Protein AF-A0A7S3TMX5-F1 (afdb_monomer_lite)

Foldseek 3Di:
DDAAELEDPVDPPSVVVQVVVCVVCVPHHYWYAYPPLVVVVVVVVVVPPPVVPPPPPPVDDRRPVVSVVVVCVVAPFQKAQAAQDLVQQHGQQPPDPDDRSPDIDGHHAQDFLQNVVVVCVVVVSDAADFDWKWADAPPGSDIDTGDRNDRCNVRHRYMYTDHDHPPVVVVVVVVVVVVVVVVVVVVVVPPPPDD

pLDDT: mean 81.53, std 18.44, range [35.91, 97.31]

Structure (mmCIF, N/CA/C/O backbone):
data_AF-A0A7S3TMX5-F1
#
_entry.id   AF-A0A7S3TMX5-F1
#
loop_
_atom_site.group_PDB
_atom_site.id
_atom_site.type_symbol
_atom_site.label_atom_id
_atom_site.label_alt_id
_atom_site.label_comp_id
_atom_site.label_asym_id
_atom_site.label_entity_id
_atom_site.label_seq_id
_atom_site.pdbx_PDB_ins_code
_atom_site.Cartn_x
_atom_site.Cartn_y
_atom_site.Cartn_z
_atom_site.occupancy
_atom_site.B_iso_or_equiv
_atom_site.auth_seq_id
_atom_site.auth_comp_id
_atom_site.auth_asym_id
_atom_site.auth_atom_id
_atom_site.pdbx_PDB_model_num
ATOM 1 N N . PRO A 1 1 ? -0.086 -10.645 10.901 1.00 88.12 1 PRO A N 1
ATOM 2 C CA . PRO A 1 1 ? -0.306 -9.636 11.965 1.00 88.12 1 PRO A CA 1
ATOM 3 C C . PRO A 1 1 ? -1.769 -9.172 11.913 1.00 88.12 1 PRO A C 1
ATOM 5 O O . PRO A 1 1 ? -2.386 -9.333 10.863 1.00 88.12 1 PRO A O 1
ATOM 8 N N . VAL A 1 2 ? -2.329 -8.678 13.023 1.00 92.56 2 VAL A N 1
ATOM 9 C CA . VAL A 1 2 ? -3.761 -8.341 13.131 1.00 92.56 2 VAL A CA 1
ATOM 10 C C . VAL A 1 2 ? -3.930 -6.989 13.821 1.00 92.56 2 VAL A C 1
ATOM 12 O O . VAL A 1 2 ? -3.352 -6.774 14.885 1.00 92.56 2 VAL A O 1
ATOM 15 N N . ALA A 1 3 ? -4.742 -6.114 13.228 1.00 95.12 3 ALA A N 1
ATOM 16 C CA . ALA A 1 3 ? -5.301 -4.937 13.885 1.00 95.12 3 ALA A CA 1
ATOM 17 C C . ALA A 1 3 ? -6.762 -5.226 14.245 1.00 95.12 3 ALA A C 1
ATOM 19 O O . ALA A 1 3 ? -7.486 -5.838 13.458 1.00 95.12 3 ALA A O 1
ATOM 20 N N . VAL A 1 4 ? -7.187 -4.820 15.438 1.00 96.38 4 VAL A N 1
ATOM 21 C CA . VAL A 1 4 ? -8.543 -5.049 15.941 1.00 96.38 4 VAL A CA 1
ATOM 22 C C . VAL A 1 4 ? -9.279 -3.720 15.995 1.00 96.38 4 VAL A C 1
ATOM 24 O O . VAL A 1 4 ? -8.869 -2.798 16.701 1.00 96.38 4 VAL A O 1
ATOM 27 N N . ALA A 1 5 ? -10.388 -3.647 15.269 1.00 96.56 5 ALA A N 1
ATOM 28 C CA . ALA A 1 5 ? -11.328 -2.543 15.352 1.00 96.56 5 ALA A CA 1
ATOM 29 C C . ALA A 1 5 ? -12.233 -2.732 16.580 1.00 96.56 5 ALA A C 1
ATOM 31 O O . ALA A 1 5 ? -13.077 -3.630 16.607 1.00 96.56 5 ALA A O 1
ATOM 32 N N . LEU A 1 6 ? -12.072 -1.887 17.595 1.00 95.88 6 LEU A N 1
ATOM 33 C CA . LEU A 1 6 ? -12.954 -1.836 18.758 1.00 95.88 6 LEU A CA 1
ATOM 34 C C . LEU A 1 6 ? -14.177 -0.989 18.401 1.00 95.88 6 LEU A C 1
ATOM 36 O O . LEU A 1 6 ? -14.204 0.216 18.632 1.00 95.88 6 LEU A O 1
ATOM 40 N N . ASN A 1 7 ? -15.151 -1.622 17.749 1.00 95.88 7 ASN A N 1
ATOM 41 C CA . ASN A 1 7 ? -16.341 -0.943 17.246 1.00 95.88 7 ASN A CA 1
ATOM 42 C C . ASN A 1 7 ? -17.300 -0.515 18.371 1.00 95.88 7 ASN A C 1
ATOM 44 O O . ASN A 1 7 ? -17.357 -1.169 19.413 1.00 95.88 7 ASN A O 1
ATOM 48 N N . LYS A 1 8 ? -18.142 0.488 18.077 1.00 93.25 8 LYS A N 1
ATOM 49 C CA . LYS A 1 8 ? -19.197 1.074 18.931 1.00 93.25 8 LYS A CA 1
ATOM 50 C C . LYS A 1 8 ? -18.720 2.138 19.923 1.00 93.25 8 LYS A C 1
ATOM 52 O O . LYS A 1 8 ? -19.284 2.273 21.007 1.00 93.25 8 LYS A O 1
ATOM 57 N N . VAL A 1 9 ? -17.688 2.903 19.572 1.00 92.31 9 VAL A N 1
ATOM 58 C CA . VAL A 1 9 ? -17.179 3.984 20.443 1.00 92.31 9 VAL A CA 1
ATOM 59 C C . VAL A 1 9 ? -18.132 5.174 20.562 1.00 92.31 9 VAL A C 1
ATOM 61 O O . VAL A 1 9 ? -17.970 6.001 21.449 1.00 92.31 9 VAL A O 1
ATOM 64 N N . ASP A 1 10 ? -19.148 5.234 19.702 1.00 88.06 10 ASP A N 1
ATOM 65 C CA . ASP A 1 10 ? -20.267 6.175 19.748 1.00 88.06 10 ASP A CA 1
ATOM 66 C C . ASP A 1 10 ? -21.280 5.878 20.872 1.00 88.06 10 ASP A C 1
ATOM 68 O O . ASP A 1 10 ? -22.132 6.714 21.172 1.00 88.06 10 ASP A O 1
ATOM 72 N N . VAL A 1 11 ? -21.203 4.705 21.509 1.00 91.06 11 VAL A N 1
ATOM 73 C CA . VAL A 1 11 ? -22.121 4.304 22.584 1.00 91.06 11 VAL A CA 1
ATOM 74 C C . VAL A 1 11 ? -21.598 4.778 23.950 1.00 91.06 11 VAL A C 1
ATOM 76 O O . VAL A 1 11 ? -20.414 4.594 24.253 1.00 91.06 11 VAL A O 1
ATOM 79 N N . PRO A 1 12 ? -22.458 5.329 24.833 1.00 90.81 12 PRO A N 1
ATOM 80 C CA . PRO A 1 12 ? -22.056 5.709 26.184 1.00 90.81 12 PRO A CA 1
ATOM 81 C C . PRO A 1 12 ? -21.386 4.559 26.948 1.00 90.81 12 PRO A C 1
ATOM 83 O O . PRO A 1 12 ? -21.858 3.424 26.938 1.00 90.81 12 PRO A O 1
ATOM 86 N N . GLY A 1 13 ? -20.277 4.858 27.627 1.00 88.62 13 GLY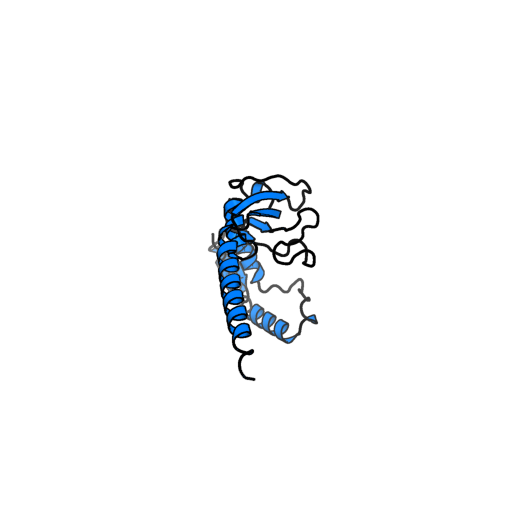 A N 1
ATOM 87 C CA . GLY A 1 13 ? -19.511 3.873 28.399 1.00 88.62 13 GLY A CA 1
ATOM 88 C C . GLY A 1 13 ? -18.513 3.038 27.587 1.00 88.62 13 GLY A C 1
ATOM 89 O O . GLY A 1 13 ? -17.756 2.273 28.183 1.00 88.62 13 GLY A O 1
ATOM 90 N N . ALA A 1 14 ? -18.435 3.208 26.261 1.00 90.62 14 ALA A N 1
ATOM 91 C CA . ALA A 1 14 ? -17.484 2.478 25.420 1.00 90.62 14 ALA A CA 1
ATOM 92 C C . ALA A 1 14 ? -16.012 2.692 25.821 1.00 90.62 14 ALA A C 1
ATOM 94 O O . ALA A 1 14 ? -15.222 1.753 25.736 1.00 90.62 14 ALA A O 1
ATOM 95 N N . THR A 1 15 ? -15.651 3.878 26.328 1.00 90.62 15 THR A N 1
ATOM 96 C CA . THR A 1 15 ? -14.287 4.199 26.786 1.00 90.62 15 THR A CA 1
ATOM 97 C C . THR A 1 15 ? -13.762 3.186 27.798 1.00 90.62 15 THR A C 1
ATOM 99 O O . THR A 1 15 ? -12.615 2.763 27.702 1.00 90.62 15 THR A O 1
ATOM 102 N N . ARG A 1 16 ? -14.611 2.728 28.727 1.00 95.19 16 ARG A N 1
ATOM 103 C CA . ARG A 1 16 ? -14.221 1.726 29.725 1.00 95.19 16 ARG A CA 1
ATOM 104 C C . ARG A 1 16 ? -13.811 0.407 29.066 1.00 95.19 16 ARG A C 1
ATOM 106 O O . ARG A 1 16 ? -12.754 -0.122 29.383 1.00 95.19 16 ARG A O 1
ATOM 113 N N . HIS A 1 17 ? -14.612 -0.091 28.125 1.00 93.94 17 HIS A N 1
ATOM 114 C CA . HIS A 1 17 ? -14.314 -1.338 27.417 1.00 93.94 17 HIS A CA 1
ATOM 115 C C . HIS A 1 17 ? -13.064 -1.222 26.533 1.00 93.94 17 HIS A C 1
ATOM 117 O O . HIS A 1 17 ? -12.330 -2.195 26.372 1.00 93.94 17 HIS A O 1
ATOM 123 N N . VAL A 1 18 ? -12.802 -0.037 25.969 1.00 94.19 18 VAL A N 1
ATOM 124 C CA . VAL A 1 18 ? -11.573 0.227 25.205 1.00 94.19 18 VAL A CA 1
ATOM 125 C C . VAL A 1 18 ? -10.342 0.120 26.104 1.00 94.19 18 VAL A C 1
ATOM 127 O O . VAL A 1 18 ? -9.383 -0.559 25.738 1.00 94.19 18 VAL A O 1
ATOM 130 N N . GLU A 1 19 ? -10.374 0.742 27.282 1.00 95.31 19 GLU A N 1
ATOM 131 C CA . GLU A 1 19 ? -9.263 0.684 28.237 1.00 95.31 19 GLU A CA 1
ATOM 132 C C . GLU A 1 19 ? -9.065 -0.728 28.811 1.00 95.31 19 GLU A C 1
ATOM 134 O O . GLU A 1 19 ? -7.936 -1.215 28.872 1.00 95.31 19 GLU A O 1
ATOM 139 N N . GLU A 1 20 ? -10.148 -1.445 29.127 1.00 96.44 20 GLU A N 1
ATOM 140 C CA . GLU A 1 20 ? -10.086 -2.855 29.543 1.00 96.44 20 GLU A CA 1
ATOM 141 C C . GLU A 1 20 ? -9.441 -3.740 28.459 1.00 96.44 20 GLU A C 1
ATOM 143 O O . GLU A 1 20 ? -8.549 -4.538 28.754 1.00 96.44 20 GLU A O 1
ATOM 148 N N . ALA A 1 21 ? -9.813 -3.559 27.186 1.00 95.69 21 ALA A N 1
ATOM 149 C CA . ALA A 1 21 ? -9.222 -4.306 26.077 1.00 95.69 21 ALA A CA 1
ATOM 150 C C . ALA A 1 21 ? -7.727 -3.992 25.883 1.00 95.69 21 ALA A C 1
ATOM 152 O O . ALA A 1 21 ? -6.938 -4.900 25.614 1.00 95.69 21 ALA A O 1
ATOM 153 N N . ARG A 1 22 ? -7.321 -2.724 26.041 1.00 95.62 22 ARG A N 1
ATOM 154 C CA . ARG A 1 22 ? -5.911 -2.298 25.976 1.00 95.62 22 ARG A CA 1
ATOM 155 C C . ARG A 1 22 ? -5.075 -2.906 27.093 1.00 95.62 22 ARG A C 1
ATOM 157 O O . ARG A 1 22 ? -3.978 -3.389 26.821 1.00 95.62 22 ARG A O 1
ATOM 164 N N . ALA A 1 23 ? -5.609 -2.942 28.311 1.00 96.69 23 ALA A N 1
ATOM 165 C CA . ALA A 1 23 ? -4.955 -3.587 29.443 1.00 96.69 23 ALA A CA 1
ATOM 166 C C . ALA A 1 23 ? -4.826 -5.107 29.240 1.00 96.69 23 ALA A C 1
ATOM 168 O O . ALA A 1 23 ? -3.788 -5.688 29.553 1.00 96.69 23 ALA A O 1
ATOM 169 N N . GLN A 1 24 ? -5.856 -5.751 28.681 1.00 97.31 24 GLN A N 1
ATOM 170 C CA . GLN A 1 24 ? -5.863 -7.196 28.450 1.00 97.31 24 GLN A CA 1
ATOM 171 C C . GLN A 1 24 ? -4.950 -7.628 27.290 1.00 97.31 24 GLN A C 1
ATOM 173 O O . GLN A 1 24 ? -4.376 -8.718 27.329 1.00 97.31 24 GLN A O 1
ATOM 178 N N . TYR A 1 25 ? -4.804 -6.796 26.254 1.00 95.50 25 TYR A N 1
ATOM 179 C CA . TYR A 1 25 ? -4.051 -7.127 25.040 1.00 95.50 25 TYR A CA 1
ATOM 180 C C . TYR A 1 25 ? -3.031 -6.038 24.651 1.00 95.50 25 TYR A C 1
ATOM 182 O O . TYR A 1 25 ? -3.122 -5.477 23.555 1.00 95.50 25 TYR A O 1
ATOM 190 N N . PRO A 1 26 ? -2.008 -5.774 25.485 1.00 92.88 26 PRO A N 1
ATOM 191 C CA . PRO A 1 26 ? -1.102 -4.632 25.314 1.00 92.88 26 PRO A CA 1
ATOM 192 C C . PRO A 1 26 ? -0.208 -4.716 24.067 1.00 92.88 26 PRO A C 1
ATOM 194 O O . PRO A 1 26 ? 0.263 -3.701 23.568 1.00 92.88 26 PRO A O 1
ATOM 197 N N . SER A 1 27 ? 0.035 -5.920 23.543 1.00 92.75 27 SER A N 1
ATOM 198 C CA . SER A 1 27 ? 0.841 -6.139 22.334 1.00 92.75 27 SER A CA 1
ATOM 199 C C . SER A 1 27 ? 0.032 -6.091 21.034 1.00 92.75 27 SER A C 1
ATOM 201 O O . SER A 1 27 ? 0.600 -6.244 19.950 1.00 92.75 27 SER A O 1
ATOM 203 N N . ARG A 1 28 ? -1.295 -5.924 21.113 1.00 93.62 28 ARG A N 1
ATOM 204 C CA . ARG A 1 28 ? -2.163 -5.860 19.935 1.00 93.62 28 ARG A CA 1
ATOM 205 C C . ARG A 1 28 ? -2.377 -4.419 19.498 1.00 93.62 28 ARG A C 1
ATOM 207 O O . ARG A 1 28 ? -2.505 -3.510 20.309 1.00 93.62 28 ARG A O 1
ATOM 214 N N . VAL A 1 29 ? -2.507 -4.235 18.189 1.00 95.75 29 VAL A N 1
ATOM 215 C CA . VAL A 1 29 ? -2.980 -2.975 17.616 1.00 95.75 29 VAL A CA 1
ATOM 216 C C . VAL A 1 29 ? -4.493 -2.921 17.798 1.00 95.75 29 VAL A C 1
ATOM 218 O O . VAL A 1 29 ? -5.228 -3.621 17.101 1.00 95.75 29 VAL A O 1
ATOM 221 N N . LEU A 1 30 ? -4.946 -2.128 18.765 1.00 96.31 30 LEU A N 1
ATOM 222 C CA . LEU A 1 30 ? -6.358 -1.930 19.083 1.00 96.31 30 LEU A CA 1
ATOM 223 C C . LEU A 1 30 ? -6.761 -0.503 18.724 1.00 96.31 30 LEU A C 1
ATOM 225 O O . LEU A 1 30 ? -6.231 0.453 19.293 1.00 96.31 30 LEU A O 1
ATOM 229 N N . VAL A 1 31 ? -7.708 -0.360 17.800 1.00 95.19 31 VAL A N 1
ATOM 230 C CA . VAL A 1 31 ? -8.145 0.951 17.313 1.00 95.19 31 VAL A CA 1
ATOM 231 C C . VAL A 1 31 ? -9.625 1.154 17.644 1.00 95.19 31 VAL A C 1
ATOM 233 O O . VAL A 1 31 ? -10.448 0.360 17.187 1.00 95.19 31 VAL A O 1
ATOM 236 N N . PRO A 1 32 ? -9.982 2.172 18.449 1.00 94.56 32 PRO A N 1
ATOM 237 C CA . PRO A 1 32 ? -11.373 2.543 18.706 1.00 94.56 32 PRO A CA 1
ATOM 238 C C . PRO A 1 32 ? -12.048 3.025 17.417 1.00 94.56 32 PRO A C 1
ATOM 240 O O . PRO A 1 32 ? -11.511 3.906 16.753 1.00 94.56 32 PRO A O 1
ATOM 243 N N . VAL A 1 33 ? -13.213 2.464 17.065 1.00 94.19 33 VAL A N 1
ATOM 244 C CA . VAL A 1 33 ? -13.954 2.855 15.852 1.00 94.19 33 VAL A CA 1
ATOM 245 C C . VAL A 1 33 ? -15.463 3.002 16.073 1.00 94.19 33 VAL A C 1
ATOM 247 O O . VAL A 1 33 ? -16.061 2.321 16.908 1.00 94.19 33 VAL A O 1
ATOM 250 N N . SER A 1 34 ? -16.105 3.856 15.276 1.00 93.62 34 SER A N 1
ATOM 251 C CA . SER A 1 34 ? -17.564 3.945 15.141 1.00 93.62 34 SER A CA 1
ATOM 252 C C . SER A 1 34 ? -17.969 3.679 13.693 1.00 93.62 34 SER A C 1
ATOM 254 O O . SER A 1 34 ? -17.983 4.579 12.849 1.00 93.62 34 SER A O 1
ATOM 256 N N . ALA A 1 35 ? -18.339 2.430 13.399 1.00 92.44 35 ALA A N 1
ATOM 257 C CA . ALA A 1 35 ? -18.838 2.063 12.074 1.00 92.44 35 ALA A CA 1
ATOM 258 C C . ALA A 1 35 ? -20.148 2.79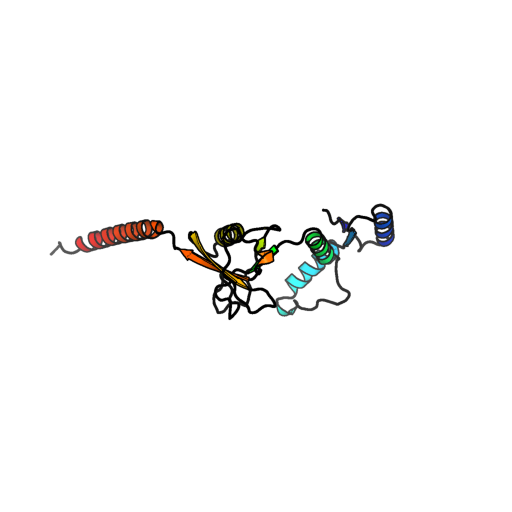4 11.728 1.00 92.44 35 ALA A C 1
ATOM 260 O O . ALA A 1 35 ? -20.387 3.124 10.567 1.00 92.44 35 ALA A O 1
ATOM 261 N N . ARG A 1 36 ? -20.990 3.080 12.731 1.00 91.06 36 ARG A N 1
ATOM 262 C CA . ARG A 1 36 ? -22.237 3.830 12.542 1.00 91.06 36 ARG A CA 1
ATOM 263 C C . ARG A 1 36 ? -21.951 5.246 12.051 1.00 91.06 36 ARG A C 1
ATOM 265 O O . ARG A 1 36 ? -22.494 5.652 11.026 1.00 91.06 36 ARG A O 1
ATOM 272 N N . SER A 1 37 ? -21.080 5.963 12.758 1.00 89.69 37 SER A N 1
ATOM 273 C CA . SER A 1 37 ? -20.730 7.341 12.411 1.00 89.69 37 SER A CA 1
ATOM 274 C C . SER A 1 37 ? -20.046 7.423 11.042 1.00 89.69 37 SER A C 1
ATOM 276 O O . SER A 1 37 ? -20.262 8.392 10.319 1.00 89.69 37 SER A O 1
ATOM 278 N N . GLU A 1 38 ? -19.275 6.401 10.644 1.00 90.50 38 GLU A N 1
ATOM 279 C CA . GLU A 1 38 ? -18.665 6.340 9.308 1.00 90.50 38 GLU A CA 1
ATOM 280 C C . GLU A 1 38 ? -19.725 6.200 8.211 1.00 90.50 38 GLU A C 1
ATOM 282 O O . GLU A 1 38 ? -19.703 6.934 7.227 1.00 90.50 38 GLU A O 1
ATOM 287 N N . VAL A 1 39 ? -20.704 5.309 8.390 1.00 90.56 39 VAL A N 1
ATOM 288 C CA . VAL A 1 39 ? -21.795 5.129 7.418 1.00 90.56 39 VAL A CA 1
ATOM 289 C C . VAL A 1 39 ? -22.664 6.381 7.311 1.00 90.56 39 VAL A C 1
ATOM 291 O O . VAL A 1 39 ? -23.019 6.787 6.204 1.00 90.56 39 VAL A O 1
ATOM 294 N N . GLU A 1 40 ? -23.012 7.003 8.438 1.00 88.81 40 GLU A N 1
ATOM 295 C CA . GLU A 1 40 ? -23.770 8.261 8.455 1.00 88.81 40 GLU A CA 1
ATOM 296 C C . GLU A 1 40 ? -23.010 9.365 7.707 1.00 88.81 40 GLU A C 1
ATOM 298 O O . GLU A 1 40 ? -23.589 10.053 6.864 1.00 88.81 40 GLU A O 1
ATOM 303 N N . ARG A 1 41 ? -21.693 9.463 7.922 1.00 83.81 41 ARG A N 1
ATOM 304 C CA . ARG A 1 41 ? -20.823 10.398 7.207 1.00 83.81 41 ARG A CA 1
ATOM 305 C C . ARG A 1 41 ? -20.773 10.124 5.710 1.00 83.81 41 ARG A C 1
ATOM 307 O O . ARG A 1 41 ? -20.940 11.062 4.934 1.00 83.81 41 ARG A O 1
ATOM 314 N N . LEU A 1 42 ? -20.559 8.878 5.294 1.00 85.25 42 LEU A N 1
ATOM 315 C CA . LEU A 1 42 ? -20.496 8.509 3.876 1.00 85.25 42 LEU A CA 1
ATOM 316 C C . LEU A 1 42 ? -21.816 8.812 3.159 1.00 85.25 42 LEU A C 1
ATOM 318 O O . LEU A 1 42 ? -21.808 9.330 2.044 1.00 85.25 42 LEU A O 1
ATOM 322 N N . ARG A 1 43 ? -22.955 8.560 3.815 1.00 86.62 43 ARG A N 1
ATOM 323 C CA . ARG A 1 43 ? -24.282 8.914 3.288 1.00 86.62 43 ARG A CA 1
ATOM 324 C C . ARG A 1 43 ? -24.457 10.422 3.152 1.00 86.62 43 ARG A C 1
ATOM 326 O O . ARG A 1 43 ? -24.906 10.871 2.103 1.00 86.62 43 ARG A O 1
ATOM 333 N N . ALA A 1 44 ? -24.061 11.190 4.168 1.00 82.62 44 ALA A N 1
ATOM 334 C CA . ALA A 1 44 ? -24.121 12.648 4.124 1.00 82.62 44 ALA A CA 1
ATOM 335 C C . ALA A 1 44 ? -23.272 13.218 2.972 1.00 82.62 44 ALA A C 1
ATOM 337 O O . ALA A 1 44 ? -23.748 14.071 2.225 1.00 82.62 44 ALA A O 1
ATOM 338 N N . HIS A 1 45 ? -22.060 12.691 2.764 1.00 78.00 45 HIS A N 1
ATOM 339 C CA . HIS A 1 45 ? -21.195 13.085 1.646 1.00 78.00 45 HIS A CA 1
ATOM 340 C C . HIS A 1 45 ? -21.801 12.717 0.289 1.00 78.00 45 HIS A C 1
ATOM 342 O O . HIS A 1 45 ? -21.781 13.534 -0.626 1.00 78.00 45 HIS A O 1
ATOM 348 N N . ALA A 1 46 ? -22.390 11.524 0.160 1.00 79.12 46 ALA A N 1
ATOM 349 C CA . ALA A 1 46 ? -23.070 11.114 -1.067 1.00 79.12 46 ALA A CA 1
ATOM 350 C C . ALA A 1 46 ? -24.258 12.032 -1.408 1.00 79.12 46 ALA A C 1
ATOM 352 O O . ALA A 1 46 ? -24.504 12.306 -2.580 1.00 79.12 46 ALA A O 1
ATOM 353 N N . SER A 1 47 ? -24.969 12.543 -0.396 1.00 77.06 47 SER A N 1
ATOM 354 C CA . SER A 1 47 ? -26.073 13.491 -0.586 1.00 77.06 47 SER A CA 1
ATOM 355 C C . SER A 1 47 ? -25.641 14.946 -0.814 1.00 77.06 47 SER A C 1
ATOM 357 O O . SER A 1 47 ? -26.424 15.720 -1.353 1.00 77.06 47 SER A O 1
ATOM 359 N N . ALA A 1 48 ? -24.422 15.333 -0.423 1.00 69.38 48 ALA A N 1
ATOM 360 C CA . ALA A 1 48 ? -23.954 16.723 -0.456 1.00 69.38 48 ALA A CA 1
ATOM 361 C C . ALA A 1 48 ? -23.421 17.191 -1.829 1.00 69.38 48 ALA A C 1
ATOM 363 O O . ALA A 1 48 ? -23.082 18.363 -1.983 1.00 69.38 48 ALA A O 1
ATOM 364 N N . GLY A 1 49 ? -23.350 16.311 -2.834 1.00 63.66 49 GLY A N 1
ATOM 365 C CA . GLY A 1 49 ? -22.770 16.634 -4.142 1.00 63.66 49 GLY A CA 1
ATOM 366 C C . GLY A 1 49 ? -21.245 16.839 -4.104 1.00 63.66 49 GLY A C 1
ATOM 367 O O . GLY A 1 49 ? -20.614 16.821 -3.048 1.00 63.66 49 GLY A O 1
ATOM 368 N N . ALA A 1 50 ? -20.628 17.009 -5.279 1.00 58.34 50 ALA A N 1
ATOM 369 C CA . ALA A 1 50 ? -19.167 17.041 -5.444 1.00 58.34 50 ALA A CA 1
ATOM 370 C C . ALA A 1 50 ? -18.455 18.187 -4.686 1.00 58.34 50 ALA A C 1
ATOM 372 O O . ALA A 1 50 ? -17.276 18.052 -4.357 1.00 58.34 50 ALA A O 1
ATOM 373 N N . ASP A 1 51 ? -19.167 19.269 -4.352 1.00 54.88 51 ASP A N 1
ATOM 374 C CA . ASP A 1 51 ? -18.614 20.441 -3.657 1.00 54.88 51 ASP A CA 1
ATOM 375 C C . ASP A 1 51 ? -18.524 20.279 -2.126 1.00 54.88 51 ASP A C 1
ATOM 377 O O . ASP A 1 51 ? -17.795 21.021 -1.468 1.00 54.88 51 ASP A O 1
ATOM 381 N N . GLY A 1 52 ? -19.192 19.277 -1.538 1.00 51.31 52 GLY A N 1
ATOM 382 C CA . GLY A 1 52 ? -19.130 18.995 -0.095 1.00 51.31 52 GLY A CA 1
ATOM 383 C C . GLY A 1 52 ? -17.908 18.174 0.348 1.00 51.31 52 GLY A C 1
ATOM 384 O O . GLY A 1 52 ? -17.690 17.970 1.541 1.00 51.31 52 GLY A O 1
ATOM 385 N N . ALA A 1 53 ? -17.093 17.690 -0.593 1.00 46.81 53 ALA A N 1
ATOM 386 C CA . ALA A 1 53 ? -16.150 16.587 -0.385 1.00 46.81 53 ALA A CA 1
ATOM 387 C C . ALA A 1 53 ? -14.817 16.939 0.314 1.00 46.81 53 ALA A C 1
ATOM 389 O O . ALA A 1 53 ? -13.877 16.143 0.268 1.00 46.81 53 ALA A O 1
ATOM 390 N N . ARG A 1 54 ? -14.673 18.120 0.932 1.00 46.41 54 ARG A N 1
ATOM 391 C CA . ARG A 1 54 ? -13.367 18.586 1.453 1.00 46.41 54 ARG A CA 1
ATOM 392 C C . ARG A 1 54 ? -13.342 19.085 2.894 1.00 46.41 54 ARG A C 1
ATOM 394 O O . ARG A 1 54 ? -12.309 19.588 3.325 1.00 46.41 54 ARG A O 1
ATOM 401 N N . SER A 1 55 ? -14.405 18.904 3.674 1.00 44.94 55 SER A N 1
ATOM 402 C CA . SER A 1 55 ? -14.329 19.169 5.117 1.00 44.94 55 SER A CA 1
ATOM 403 C C . SER A 1 55 ? -13.839 17.922 5.862 1.00 44.94 55 SER A C 1
ATOM 405 O O . SER A 1 55 ? -14.607 17.200 6.493 1.00 44.94 55 SER A O 1
ATOM 407 N N . TYR A 1 56 ? -12.536 17.638 5.772 1.00 49.06 56 TYR A N 1
ATOM 408 C CA . TYR A 1 56 ? -11.885 16.779 6.762 1.00 49.06 56 TYR A CA 1
ATOM 409 C C . TYR A 1 56 ? -11.755 17.602 8.041 1.00 49.06 56 TYR A C 1
ATOM 411 O O . TYR A 1 56 ? -10.817 18.382 8.193 1.00 49.06 56 TYR A O 1
ATOM 419 N N . SER A 1 57 ? -12.743 17.497 8.930 1.00 43.53 57 SER A N 1
ATOM 420 C CA . SER A 1 57 ? -12.661 18.162 10.229 1.00 43.53 57 SER A CA 1
ATOM 421 C C . SER A 1 57 ? -11.464 17.584 11.004 1.00 43.53 57 SER A C 1
ATOM 423 O O . SER A 1 57 ? -11.356 16.356 11.083 1.00 43.53 57 SER A O 1
ATOM 425 N N . PRO A 1 58 ? -10.578 18.420 11.577 1.00 43.25 58 PRO A N 1
ATOM 426 C CA . PRO A 1 58 ? -9.343 17.968 12.228 1.00 43.25 58 PRO A CA 1
ATOM 427 C C . PRO A 1 58 ? -9.585 17.065 13.451 1.00 43.25 58 PRO A C 1
ATOM 429 O O . PRO A 1 58 ? -8.728 16.253 13.786 1.00 43.25 58 PRO A O 1
ATOM 432 N N . ASP A 1 59 ? -10.790 17.112 14.028 1.00 54.03 59 ASP A N 1
ATOM 433 C CA . ASP A 1 59 ? -11.184 16.325 15.206 1.00 54.03 59 ASP A CA 1
ATOM 434 C C . ASP A 1 59 ? -12.132 15.151 14.838 1.00 54.03 59 ASP A C 1
ATOM 436 O O . ASP A 1 59 ? -12.689 14.477 15.702 1.00 54.03 59 ASP A O 1
ATOM 440 N N . GLY A 1 60 ? -12.362 14.923 13.536 1.00 61.53 60 GLY A N 1
ATOM 441 C CA . GLY A 1 60 ? -13.498 14.181 12.978 1.00 61.53 60 GLY A CA 1
ATOM 442 C C . GLY A 1 60 ? -13.201 12.787 12.418 1.00 61.53 60 GLY A C 1
ATOM 443 O O . GLY A 1 60 ? -13.842 12.386 11.450 1.00 61.53 60 GLY A O 1
ATOM 444 N N . SER A 1 61 ? -12.274 12.007 12.970 1.00 74.88 61 SER A N 1
ATOM 445 C CA . SER A 1 61 ? -12.111 10.601 12.547 1.00 74.88 61 SER A CA 1
ATOM 446 C C . SER A 1 61 ? -13.209 9.702 13.140 1.00 74.88 61 SER A C 1
ATOM 448 O O . SER A 1 61 ? -13.704 9.943 14.235 1.00 74.88 61 SER A O 1
ATOM 450 N N . THR A 1 62 ? -13.617 8.654 12.420 1.00 88.81 62 THR A N 1
ATOM 451 C CA . THR A 1 62 ? -14.450 7.558 12.968 1.00 88.81 62 THR A CA 1
ATOM 452 C C . THR A 1 62 ? -13.609 6.389 13.465 1.00 88.81 62 THR A C 1
ATOM 454 O O . THR A 1 62 ? -14.164 5.372 13.873 1.00 88.81 62 THR A O 1
ATOM 457 N N . GLY A 1 63 ? -12.282 6.484 13.362 1.00 90.25 63 GLY A N 1
ATOM 458 C CA . GLY A 1 63 ? -11.354 5.384 13.601 1.00 90.25 63 GLY A CA 1
ATOM 459 C C . GLY A 1 63 ? -11.265 4.379 12.448 1.00 90.25 63 GLY A C 1
ATOM 460 O O . GLY A 1 63 ? -10.375 3.532 12.445 1.00 90.25 63 GLY A O 1
ATOM 461 N N . THR A 1 64 ? -12.147 4.454 11.442 1.00 91.88 64 THR A N 1
ATOM 462 C CA . THR A 1 64 ? -12.179 3.477 10.338 1.00 91.88 64 THR A CA 1
ATOM 463 C C . THR A 1 64 ? -10.931 3.577 9.458 1.00 91.88 64 THR A C 1
ATOM 465 O O . THR A 1 64 ? -10.266 2.573 9.201 1.00 91.88 64 THR A O 1
ATOM 468 N N . LEU A 1 65 ? -10.557 4.789 9.035 1.00 90.75 65 LEU A N 1
ATOM 469 C CA . LEU A 1 65 ? -9.313 4.997 8.289 1.00 90.75 65 LEU A CA 1
ATOM 470 C C . LEU A 1 65 ? -8.082 4.682 9.151 1.00 90.75 65 LEU A C 1
ATOM 472 O O . LEU A 1 65 ? -7.104 4.133 8.643 1.00 90.75 65 LEU A O 1
ATOM 476 N N . ASP A 1 66 ? -8.149 4.965 10.452 1.00 92.00 66 ASP A N 1
ATOM 477 C CA . ASP A 1 66 ? -7.056 4.712 11.392 1.00 92.00 66 ASP A CA 1
ATOM 478 C C . ASP A 1 66 ? -6.796 3.210 11.545 1.00 92.00 66 ASP A C 1
ATOM 480 O O . ASP A 1 66 ? -5.647 2.773 11.481 1.00 92.00 66 ASP A O 1
ATOM 484 N N . VAL A 1 67 ? -7.848 2.388 11.664 1.00 94.94 67 VAL A N 1
ATOM 485 C CA . VAL A 1 67 ? -7.687 0.931 11.774 1.00 94.94 67 VAL A CA 1
ATOM 486 C C . VAL A 1 67 ? -7.192 0.311 10.472 1.00 94.94 67 VAL A C 1
ATOM 488 O O . VAL A 1 67 ? -6.358 -0.594 10.514 1.00 94.94 67 VAL A O 1
ATOM 491 N N . LEU A 1 68 ? -7.635 0.820 9.318 1.00 93.81 68 LEU A N 1
ATOM 492 C CA . LEU A 1 68 ? -7.126 0.388 8.014 1.00 93.81 68 LEU A CA 1
ATOM 493 C C . LEU A 1 68 ? -5.651 0.764 7.843 1.00 93.81 68 LEU A C 1
ATOM 495 O O . LEU A 1 68 ? -4.841 -0.080 7.462 1.00 93.81 68 LEU A O 1
ATOM 499 N N . SER A 1 69 ? -5.285 1.998 8.187 1.00 93.81 69 SER A N 1
ATOM 500 C CA . SER A 1 69 ? -3.902 2.480 8.132 1.00 93.81 69 SER A CA 1
ATOM 501 C C . SER A 1 69 ? -2.999 1.671 9.059 1.00 93.81 69 SER A C 1
ATOM 503 O O . SER A 1 69 ? -1.921 1.240 8.652 1.00 93.81 69 SER A O 1
ATOM 505 N N . ALA A 1 70 ? -3.464 1.375 10.274 1.00 94.62 70 ALA A N 1
ATOM 506 C CA . ALA A 1 70 ? -2.737 0.536 11.215 1.00 94.62 70 ALA A CA 1
ATOM 507 C C . ALA A 1 70 ? -2.602 -0.912 10.708 1.00 94.62 70 ALA A C 1
ATOM 509 O O . ALA A 1 70 ? -1.532 -1.509 10.820 1.00 94.62 70 ALA A O 1
ATOM 510 N N . ALA A 1 71 ? -3.648 -1.469 10.085 1.00 94.94 71 ALA A N 1
ATOM 511 C CA . ALA A 1 71 ? -3.598 -2.792 9.465 1.00 94.94 71 ALA A CA 1
ATOM 512 C C . ALA A 1 71 ? -2.583 -2.861 8.312 1.00 94.94 71 ALA A C 1
ATOM 514 O O . ALA A 1 71 ? -1.845 -3.841 8.204 1.00 94.94 71 ALA A O 1
ATOM 515 N N . VAL A 1 72 ? -2.505 -1.819 7.480 1.00 94.88 72 VAL A N 1
ATOM 516 C CA . VAL A 1 72 ? -1.502 -1.707 6.410 1.00 94.88 72 VAL A CA 1
ATOM 517 C C . VAL A 1 72 ? -0.098 -1.549 6.999 1.00 94.88 72 VAL A C 1
ATOM 519 O O . VAL A 1 72 ? 0.825 -2.231 6.560 1.00 94.88 72 VAL A O 1
ATOM 522 N N . ALA A 1 73 ? 0.073 -0.724 8.033 1.00 94.38 73 ALA A N 1
ATOM 523 C CA . ALA A 1 73 ? 1.363 -0.497 8.687 1.00 94.38 73 ALA A CA 1
ATOM 524 C C . ALA A 1 73 ? 1.943 -1.761 9.345 1.00 94.38 73 ALA A C 1
ATOM 526 O O . ALA A 1 73 ? 3.160 -1.915 9.420 1.00 94.38 73 ALA A O 1
ATOM 527 N N . LEU A 1 74 ? 1.093 -2.702 9.772 1.00 93.88 74 LEU A N 1
ATOM 528 C CA . LEU A 1 74 ? 1.533 -3.997 10.297 1.00 93.88 74 LEU A CA 1
ATOM 529 C C . LEU A 1 74 ? 2.299 -4.843 9.270 1.00 93.88 74 LEU A C 1
ATOM 531 O O . LEU A 1 74 ? 3.106 -5.695 9.649 1.00 93.88 74 LEU A O 1
ATOM 535 N N . ARG A 1 75 ? 2.017 -4.668 7.977 1.00 92.69 75 ARG A N 1
ATOM 536 C CA . ARG A 1 75 ? 2.770 -5.291 6.886 1.00 92.69 75 ARG A CA 1
ATOM 537 C C . ARG A 1 75 ? 2.666 -4.404 5.642 1.00 92.69 75 ARG A C 1
ATOM 539 O O . ARG A 1 75 ? 1.824 -4.682 4.784 1.00 92.69 75 ARG A O 1
ATOM 546 N N . PRO A 1 76 ? 3.507 -3.361 5.534 1.00 93.06 76 PRO A N 1
ATOM 547 C CA . PRO A 1 76 ? 3.380 -2.391 4.460 1.00 93.06 76 PRO A CA 1
ATOM 548 C C . PRO A 1 76 ? 3.612 -3.078 3.106 1.00 93.06 76 PRO A C 1
ATOM 550 O O . PRO A 1 76 ? 4.605 -3.800 2.949 1.00 93.06 76 PRO A O 1
ATOM 553 N N . PRO A 1 77 ? 2.707 -2.903 2.127 1.00 94.94 77 PRO A N 1
ATOM 554 C CA . PRO A 1 77 ? 2.938 -3.379 0.773 1.00 94.94 77 PRO A CA 1
ATOM 555 C C . PRO A 1 77 ? 4.045 -2.555 0.111 1.00 94.94 77 PRO A C 1
ATOM 557 O O . PRO A 1 77 ? 4.311 -1.410 0.479 1.00 94.94 77 PRO A O 1
ATOM 560 N N . THR A 1 78 ? 4.673 -3.122 -0.913 1.00 94.81 78 THR A N 1
ATOM 561 C CA . THR A 1 78 ? 5.545 -2.350 -1.796 1.00 94.81 78 THR A CA 1
ATOM 562 C C . THR A 1 78 ? 4.666 -1.611 -2.796 1.00 94.81 78 THR A C 1
ATOM 564 O O . THR A 1 78 ? 4.026 -2.240 -3.634 1.00 94.81 78 THR A O 1
ATOM 567 N N . LEU A 1 79 ? 4.620 -0.284 -2.699 1.00 95.06 79 LEU A N 1
ATOM 568 C CA . LEU A 1 79 ? 3.961 0.547 -3.704 1.00 95.06 79 LEU A CA 1
ATOM 569 C C . LEU A 1 79 ? 4.810 0.566 -4.973 1.00 95.06 79 LEU A C 1
ATOM 571 O O . LEU A 1 79 ? 6.023 0.762 -4.891 1.00 95.06 79 LEU A O 1
ATOM 575 N N . ALA A 1 80 ? 4.181 0.375 -6.127 1.00 95.75 80 ALA A N 1
ATOM 576 C CA . ALA A 1 80 ? 4.835 0.478 -7.422 1.00 95.75 80 ALA A CA 1
ATOM 577 C C . ALA A 1 80 ? 3.967 1.271 -8.404 1.00 95.75 80 ALA A C 1
ATOM 579 O O . ALA A 1 80 ? 2.773 1.014 -8.537 1.00 95.75 80 ALA A O 1
ATOM 580 N N . PHE A 1 81 ? 4.578 2.218 -9.104 1.00 95.38 81 PHE A N 1
ATOM 581 C CA . PHE A 1 81 ? 3.912 3.167 -9.986 1.00 95.38 81 PHE A CA 1
ATOM 582 C C . PHE A 1 81 ? 4.349 2.904 -11.429 1.00 95.38 81 PHE A C 1
ATOM 584 O O . PHE A 1 81 ? 5.475 3.266 -11.799 1.00 95.38 81 PHE A O 1
ATOM 591 N N . PRO A 1 82 ? 3.513 2.244 -12.251 1.00 94.06 82 PRO A N 1
ATOM 592 C CA . PRO A 1 82 ? 3.802 2.078 -13.664 1.00 94.06 82 PRO A CA 1
ATOM 593 C C . PRO A 1 82 ? 3.748 3.431 -14.367 1.00 94.06 82 PRO A C 1
ATOM 595 O O . PRO A 1 82 ? 2.724 4.113 -14.385 1.00 94.06 82 PRO A O 1
ATOM 598 N N . SER A 1 83 ? 4.874 3.805 -14.963 1.00 92.69 83 SER A N 1
ATOM 599 C CA . SER A 1 83 ? 5.046 5.091 -15.624 1.00 92.69 83 SER A CA 1
ATOM 600 C C . SER A 1 83 ? 5.356 4.910 -17.106 1.00 92.69 83 SER A C 1
ATOM 602 O O . SER A 1 83 ? 6.116 4.021 -17.492 1.00 92.69 83 SER A O 1
ATOM 604 N N . SER A 1 84 ? 4.768 5.764 -17.942 1.00 90.25 84 SER A N 1
ATOM 605 C CA . SER A 1 84 ? 5.095 5.859 -19.369 1.00 90.25 84 SER A CA 1
ATOM 606 C C . SER A 1 84 ? 6.352 6.707 -19.607 1.00 90.25 84 SER A C 1
ATOM 608 O O . SER A 1 84 ? 7.125 6.426 -20.525 1.00 90.25 84 SER A O 1
ATOM 610 N N . ASP A 1 85 ? 6.615 7.684 -18.734 1.00 89.56 85 ASP A N 1
ATOM 611 C CA . ASP A 1 85 ? 7.802 8.535 -18.771 1.00 89.56 85 ASP A CA 1
ATOM 612 C C . ASP A 1 85 ? 8.293 8.922 -17.362 1.00 89.56 85 ASP A C 1
ATOM 614 O O . ASP A 1 85 ? 7.596 9.582 -16.591 1.00 89.56 85 ASP A O 1
ATOM 618 N N . LEU A 1 86 ? 9.545 8.563 -17.058 1.00 92.50 86 LEU A N 1
ATOM 619 C CA . LEU A 1 86 ? 10.194 8.796 -15.763 1.00 92.50 86 LEU A CA 1
ATOM 620 C C . LEU A 1 86 ? 10.624 10.253 -15.537 1.00 92.50 86 LEU A C 1
ATOM 622 O O . LEU A 1 86 ? 10.900 10.626 -14.393 1.00 92.50 86 LEU A O 1
ATOM 626 N N . ALA A 1 87 ? 10.700 11.073 -16.590 1.00 90.06 87 ALA A N 1
ATOM 627 C CA . ALA A 1 87 ? 11.019 12.493 -16.463 1.00 90.06 87 ALA A CA 1
ATOM 628 C C . ALA A 1 87 ? 9.784 13.290 -16.024 1.00 90.06 87 ALA A C 1
ATOM 630 O O . ALA A 1 87 ? 9.825 14.008 -15.023 1.00 90.06 87 ALA A O 1
ATOM 631 N N . THR A 1 88 ? 8.671 13.120 -16.742 1.00 89.25 88 THR A N 1
ATOM 632 C CA . THR A 1 88 ? 7.395 13.798 -16.452 1.00 89.25 88 THR A CA 1
ATOM 633 C C . THR A 1 88 ? 6.576 13.119 -15.356 1.00 89.25 88 THR A C 1
ATOM 635 O O . THR A 1 88 ? 5.654 13.740 -14.825 1.00 89.25 88 THR A O 1
ATOM 638 N N . LEU A 1 89 ? 6.925 11.878 -14.994 1.00 91.38 89 LEU A N 1
ATOM 639 C CA . LEU A 1 89 ? 6.166 11.004 -14.095 1.00 91.38 89 LEU A CA 1
ATOM 640 C C . LEU A 1 89 ? 4.756 10.695 -14.622 1.00 91.38 89 LEU A C 1
ATOM 642 O O . LEU A 1 89 ? 3.825 10.473 -13.842 1.00 91.38 89 LEU A O 1
ATOM 646 N N . ALA A 1 90 ? 4.598 10.695 -15.947 1.00 89.81 90 ALA A N 1
ATOM 647 C CA . ALA A 1 90 ? 3.344 10.359 -16.601 1.00 89.81 90 ALA A CA 1
ATOM 648 C C . ALA A 1 90 ? 2.951 8.911 -16.286 1.00 89.81 90 ALA A C 1
ATOM 650 O O . ALA A 1 90 ? 3.788 7.999 -16.286 1.00 89.81 90 ALA A O 1
ATOM 651 N N . SER A 1 91 ? 1.668 8.708 -15.998 1.00 89.62 91 SER A N 1
ATOM 652 C CA . SER A 1 91 ? 1.121 7.392 -15.675 1.00 89.62 91 SER A CA 1
ATOM 653 C C . SER A 1 91 ? 1.062 6.501 -16.917 1.00 89.62 91 SER A C 1
ATOM 655 O O . SER A 1 91 ? 0.961 6.999 -18.042 1.00 89.62 91 SER A O 1
ATOM 657 N N . LEU A 1 92 ? 1.132 5.182 -16.741 1.00 86.12 92 LEU A N 1
ATOM 658 C CA . LEU A 1 92 ? 1.076 4.247 -17.868 1.00 86.12 92 LEU A CA 1
ATOM 659 C C . LEU A 1 92 ? -0.337 4.126 -18.468 1.00 86.12 92 LEU A C 1
ATOM 661 O O . LEU A 1 92 ? -0.487 4.210 -19.682 1.00 86.12 92 LEU A O 1
ATOM 665 N N . GLY A 1 93 ? -1.367 3.955 -17.637 1.00 74.00 93 GLY A N 1
ATOM 666 C CA . GLY A 1 93 ? -2.729 3.610 -18.059 1.00 74.00 93 GLY A CA 1
ATOM 667 C C . GLY A 1 93 ? -3.559 4.756 -18.624 1.00 74.00 93 GLY A C 1
ATOM 668 O O . GLY A 1 93 ? -4.552 4.517 -19.305 1.00 74.00 93 GLY A O 1
ATOM 669 N N . ARG A 1 94 ? -3.178 6.004 -18.339 1.00 68.94 94 ARG A N 1
ATOM 670 C CA . ARG A 1 94 ? -3.962 7.196 -18.705 1.00 68.94 94 ARG A CA 1
ATOM 671 C C . ARG A 1 94 ? -3.219 8.204 -19.592 1.00 68.94 94 ARG A C 1
ATOM 673 O O . ARG A 1 94 ? -3.791 9.231 -19.938 1.00 68.94 94 ARG A O 1
ATOM 680 N N . GLY A 1 95 ? -1.982 7.907 -19.997 1.00 62.25 95 GLY A N 1
ATOM 681 C CA . GLY A 1 95 ? -1.204 8.760 -20.902 1.00 62.25 95 GLY A CA 1
ATOM 682 C C . GLY A 1 95 ? -0.752 10.093 -20.286 1.00 62.25 95 GLY A C 1
ATOM 683 O O . GLY A 1 95 ? -0.763 10.271 -19.069 1.00 62.25 95 GLY A O 1
ATOM 684 N N . ALA A 1 96 ? -0.312 11.022 -21.142 1.00 61.88 96 ALA A N 1
ATOM 685 C CA . ALA A 1 96 ? 0.327 12.282 -20.739 1.00 61.88 96 ALA A CA 1
ATOM 686 C C . ALA A 1 96 ? -0.621 13.291 -20.058 1.00 61.88 96 ALA A C 1
ATOM 688 O O . ALA A 1 96 ? -0.157 14.103 -19.262 1.00 61.88 96 ALA A O 1
ATOM 689 N N . ASP A 1 97 ? -1.929 13.207 -20.323 1.00 65.75 97 ASP A N 1
ATOM 690 C CA . ASP A 1 97 ? -2.948 14.107 -19.753 1.00 65.75 97 ASP A CA 1
ATOM 691 C C . ASP A 1 97 ? -3.406 13.687 -18.345 1.00 65.75 97 ASP A C 1
ATOM 693 O O . ASP A 1 97 ? -4.201 14.367 -17.693 1.00 65.75 97 ASP A O 1
ATOM 697 N N . ALA A 1 98 ? -2.914 12.548 -17.855 1.00 68.31 98 ALA A N 1
ATOM 698 C CA . ALA A 1 98 ? -3.223 12.054 -16.527 1.00 68.31 98 ALA A CA 1
ATOM 699 C C . ALA A 1 98 ? -2.449 12.804 -15.440 1.00 68.31 98 ALA A C 1
ATOM 701 O O . ALA A 1 98 ? -1.320 13.256 -15.638 1.00 68.31 98 ALA A O 1
ATOM 702 N N . ALA A 1 99 ? -3.017 12.834 -14.232 1.00 79.12 99 ALA A N 1
ATOM 703 C CA . ALA A 1 99 ? -2.245 13.185 -13.049 1.00 79.12 99 ALA A CA 1
ATOM 704 C C . ALA A 1 99 ? -0.985 12.298 -12.957 1.00 79.12 99 ALA A C 1
ATOM 706 O O . ALA A 1 99 ? -1.015 11.101 -13.260 1.00 79.12 99 ALA A O 1
ATOM 707 N N . ARG A 1 100 ? 0.137 12.898 -12.553 1.00 88.94 100 ARG A N 1
ATOM 708 C CA . ARG A 1 100 ? 1.411 12.186 -12.390 1.00 88.94 100 ARG A CA 1
ATOM 709 C C . ARG A 1 100 ? 1.259 11.047 -11.384 1.00 88.94 100 ARG A C 1
ATOM 711 O O . ARG A 1 100 ? 0.629 11.242 -10.347 1.00 88.94 100 ARG A O 1
ATOM 718 N N . LEU A 1 101 ? 1.876 9.899 -11.675 1.00 88.38 101 LEU A N 1
ATOM 719 C CA . LEU A 1 101 ? 1.861 8.700 -10.820 1.00 88.38 101 LEU A CA 1
ATOM 720 C C . LEU A 1 101 ? 0.448 8.257 -10.391 1.00 88.38 101 LEU A C 1
ATOM 722 O O . LEU A 1 101 ? 0.245 7.831 -9.255 1.00 88.38 101 LEU A O 1
ATOM 726 N N . PHE A 1 102 ? -0.534 8.389 -11.285 1.00 88.94 102 PHE A N 1
ATOM 727 C CA . PHE A 1 102 ? -1.924 8.045 -10.987 1.00 88.94 102 PHE A CA 1
ATOM 728 C C . PHE A 1 102 ? -2.119 6.545 -10.730 1.00 88.94 102 PHE A C 1
ATOM 730 O O . PHE A 1 102 ? -2.830 6.154 -9.806 1.00 88.94 102 PHE A O 1
ATOM 737 N N . ASP A 1 103 ? -1.483 5.703 -11.540 1.00 89.25 103 ASP A N 1
ATOM 738 C CA . ASP A 1 103 ? -1.558 4.257 -11.392 1.00 89.25 103 ASP A CA 1
ATOM 739 C C . ASP A 1 103 ? -0.636 3.815 -10.247 1.00 89.25 103 ASP A C 1
ATOM 741 O O . ASP A 1 103 ? 0.563 4.104 -10.247 1.00 89.25 103 ASP A O 1
ATOM 745 N N . CYS A 1 104 ? -1.190 3.094 -9.273 1.00 92.69 104 CYS A N 1
ATOM 746 C CA . CYS A 1 104 ? -0.460 2.570 -8.123 1.00 92.69 104 CYS A CA 1
ATOM 747 C C . CYS A 1 104 ? -0.844 1.110 -7.888 1.00 92.69 104 CYS A C 1
ATOM 749 O O . CYS A 1 104 ? -2.013 0.784 -7.685 1.00 92.69 104 CYS A O 1
ATOM 751 N N . LEU A 1 105 ? 0.154 0.231 -7.903 1.00 94.56 105 LEU A N 1
ATOM 752 C CA . LEU A 1 105 ? -0.001 -1.191 -7.640 1.00 94.56 105 LEU A CA 1
ATOM 753 C C . LEU A 1 105 ? 0.560 -1.531 -6.264 1.00 94.56 105 LEU A C 1
ATOM 755 O O . LEU A 1 105 ? 1.688 -1.172 -5.919 1.00 94.56 105 LEU A O 1
ATOM 759 N N . LEU A 1 106 ? -0.230 -2.273 -5.492 1.00 95.44 106 LEU A N 1
ATOM 760 C CA . LEU A 1 106 ? 0.192 -2.833 -4.215 1.00 95.44 106 LEU A CA 1
ATOM 761 C C . LEU A 1 106 ? 0.839 -4.194 -4.460 1.00 95.44 106 LEU A C 1
ATOM 763 O O . LEU A 1 106 ? 0.163 -5.176 -4.769 1.00 95.44 106 LEU A O 1
ATOM 767 N N . LEU A 1 107 ? 2.156 -4.257 -4.307 1.00 96.06 107 LEU A N 1
ATOM 768 C CA . LEU A 1 107 ? 2.917 -5.490 -4.427 1.00 96.06 107 LEU A CA 1
ATOM 769 C C . LEU A 1 107 ? 3.205 -6.096 -3.053 1.00 96.06 107 LEU A C 1
ATOM 771 O O . LEU A 1 107 ? 3.285 -5.412 -2.027 1.00 96.06 107 LEU A O 1
ATOM 775 N N . ARG A 1 108 ? 3.420 -7.414 -3.035 1.00 94.00 108 ARG A N 1
ATOM 776 C CA . ARG A 1 108 ? 3.939 -8.089 -1.842 1.00 94.00 108 ARG A CA 1
ATOM 777 C C . ARG A 1 108 ? 5.360 -7.583 -1.549 1.00 94.00 108 ARG A C 1
ATOM 779 O O . ARG A 1 108 ? 6.099 -7.303 -2.497 1.00 94.00 108 ARG A O 1
ATOM 786 N N . PRO A 1 109 ? 5.784 -7.510 -0.275 1.00 93.69 109 PRO A N 1
ATOM 787 C CA . PRO A 1 109 ? 7.182 -7.247 0.044 1.00 93.69 109 PRO A CA 1
ATOM 788 C C . PRO A 1 109 ? 8.102 -8.215 -0.705 1.00 93.69 109 PRO A C 1
ATOM 790 O O . PRO A 1 109 ? 7.770 -9.395 -0.822 1.00 93.69 109 PRO A O 1
ATOM 793 N N . LEU A 1 110 ? 9.240 -7.708 -1.185 1.00 94.94 110 LEU A N 1
ATOM 794 C CA . LEU A 1 110 ? 10.226 -8.441 -1.995 1.00 94.94 110 LEU A CA 1
ATOM 795 C C . LEU A 1 110 ? 9.767 -8.835 -3.409 1.00 94.94 110 LEU A C 1
ATOM 797 O O . LEU A 1 110 ? 10.467 -9.594 -4.070 1.00 94.94 110 LEU A O 1
ATOM 801 N N . SER A 1 111 ? 8.636 -8.312 -3.895 1.00 97.12 111 SER A N 1
ATOM 802 C CA . SER A 1 111 ? 8.237 -8.533 -5.291 1.00 97.12 111 SER A CA 1
ATOM 803 C C . SER A 1 111 ? 9.304 -8.014 -6.256 1.00 97.12 111 SER A C 1
ATOM 805 O O . SER A 1 111 ? 9.887 -6.938 -6.059 1.00 97.12 111 SER A O 1
ATOM 807 N N . THR A 1 112 ? 9.535 -8.792 -7.305 1.00 96.94 112 THR A N 1
ATOM 808 C CA . THR A 1 112 ? 10.515 -8.506 -8.352 1.00 96.94 112 THR A CA 1
ATOM 809 C C . THR A 1 112 ? 9.923 -7.637 -9.463 1.00 96.94 112 THR A C 1
ATOM 811 O O . THR A 1 112 ? 8.706 -7.443 -9.551 1.00 96.94 112 THR A O 1
ATOM 814 N N . VAL A 1 113 ? 10.771 -7.129 -10.360 1.00 96.38 113 VAL A N 1
ATOM 815 C CA . VAL A 1 113 ? 10.322 -6.451 -11.589 1.00 96.38 113 VAL A CA 1
ATOM 816 C C . VAL A 1 113 ? 9.475 -7.387 -12.465 1.00 96.38 113 VAL A C 1
ATOM 818 O O . VAL A 1 113 ? 8.539 -6.929 -13.123 1.00 96.38 113 VAL A O 1
ATOM 821 N N . ALA A 1 114 ? 9.747 -8.696 -12.448 1.00 94.88 114 ALA A N 1
ATOM 822 C CA . ALA A 1 114 ? 8.914 -9.695 -13.115 1.00 94.88 114 ALA A CA 1
ATOM 823 C C . ALA A 1 114 ? 7.485 -9.710 -12.556 1.00 94.88 114 ALA A C 1
ATOM 825 O O . ALA A 1 114 ? 6.531 -9.585 -13.324 1.00 94.88 114 ALA A O 1
ATOM 826 N N . ASP A 1 115 ? 7.349 -9.805 -11.229 1.00 96.19 115 ASP A N 1
ATOM 827 C CA . ASP A 1 115 ? 6.052 -9.813 -10.541 1.00 96.19 115 ASP A CA 1
ATOM 828 C C . ASP A 1 115 ? 5.276 -8.521 -10.807 1.00 96.19 115 ASP A C 1
ATOM 830 O O . ASP A 1 115 ? 4.066 -8.544 -11.033 1.00 96.19 115 ASP A O 1
ATOM 834 N N . PHE A 1 116 ? 5.981 -7.387 -10.828 1.00 95.62 116 PHE A N 1
ATOM 835 C CA . PHE A 1 116 ? 5.398 -6.105 -11.197 1.00 95.62 116 PHE A CA 1
ATOM 836 C C . PHE A 1 116 ? 4.880 -6.107 -12.640 1.00 95.62 116 PHE A C 1
ATOM 838 O O . PHE A 1 116 ? 3.755 -5.682 -12.880 1.00 95.62 116 PHE A O 1
ATOM 845 N N . CYS A 1 117 ? 5.644 -6.628 -13.602 1.00 93.94 117 CYS A N 1
ATOM 846 C CA . CYS A 1 117 ? 5.200 -6.722 -14.994 1.00 93.94 117 CYS A CA 1
ATOM 847 C C . CYS A 1 117 ? 3.984 -7.651 -15.170 1.00 93.94 117 CYS A C 1
ATOM 849 O O . CYS A 1 117 ? 3.101 -7.352 -15.975 1.00 93.94 117 CYS A O 1
ATOM 851 N N . GLU A 1 118 ? 3.908 -8.760 -14.430 1.00 93.81 118 GLU A N 1
ATOM 852 C CA . GLU A 1 118 ? 2.702 -9.603 -14.388 1.00 93.81 118 GLU A CA 1
ATOM 853 C C . GLU A 1 118 ? 1.506 -8.844 -13.796 1.00 93.81 118 GLU A C 1
ATOM 855 O O . GLU A 1 118 ? 0.408 -8.894 -14.350 1.00 93.81 118 GLU A O 1
ATOM 860 N N . ALA A 1 119 ? 1.711 -8.085 -12.714 1.00 94.12 119 ALA A N 1
ATOM 861 C CA . ALA A 1 119 ? 0.656 -7.275 -12.108 1.00 94.12 119 ALA A CA 1
ATOM 862 C C . ALA A 1 119 ? 0.131 -6.206 -13.084 1.00 94.12 119 ALA A C 1
ATOM 864 O O . ALA A 1 119 ? -1.073 -6.120 -13.295 1.00 94.12 119 ALA A O 1
ATOM 865 N N . VAL A 1 120 ? 1.020 -5.460 -13.747 1.00 92.44 120 VAL A N 1
ATOM 866 C CA . VAL A 1 120 ? 0.658 -4.446 -14.757 1.00 92.44 120 VAL A CA 1
ATOM 867 C C . VAL A 1 120 ? -0.136 -5.066 -15.915 1.00 92.44 120 VAL A C 1
ATOM 869 O O . VAL A 1 120 ? -1.115 -4.474 -16.370 1.00 92.44 120 VAL A O 1
ATOM 872 N N . ARG A 1 121 ? 0.234 -6.272 -16.370 1.00 90.31 121 ARG A N 1
ATOM 873 C CA . ARG A 1 121 ? -0.515 -7.003 -17.407 1.00 90.31 121 ARG A CA 1
ATOM 874 C C . ARG A 1 121 ? -1.892 -7.446 -16.940 1.00 90.31 121 ARG A C 1
ATOM 876 O O . ARG A 1 121 ? -2.850 -7.330 -17.697 1.00 90.31 121 ARG A O 1
ATOM 883 N N . ARG A 1 122 ? -2.005 -7.936 -15.705 1.00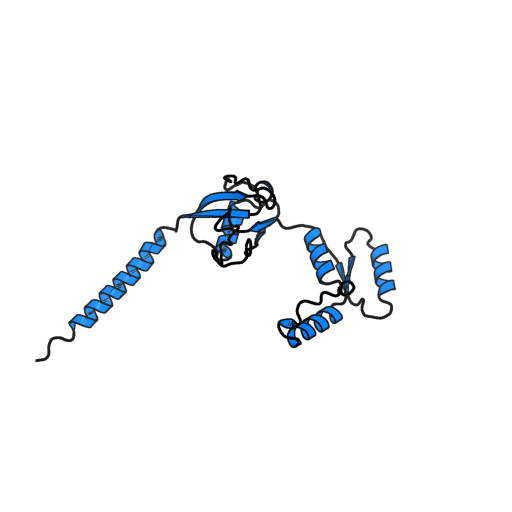 90.12 122 ARG A N 1
ATOM 884 C CA . ARG A 1 122 ? -3.288 -8.361 -15.134 1.00 90.12 122 ARG A CA 1
ATOM 885 C C . ARG A 1 122 ? -4.280 -7.203 -15.031 1.00 90.12 122 ARG A C 1
ATOM 887 O O . ARG A 1 122 ? -5.461 -7.410 -15.276 1.00 90.12 122 ARG A O 1
ATOM 894 N N . GLU A 1 123 ? -3.792 -6.002 -14.731 1.00 88.50 123 GLU A N 1
ATOM 895 C CA . GLU A 1 123 ? -4.608 -4.781 -14.722 1.00 88.50 123 GLU A CA 1
ATOM 896 C C . GLU A 1 123 ? -4.859 -4.207 -16.137 1.00 88.50 123 GLU A C 1
ATOM 898 O O . GLU A 1 123 ? -5.481 -3.159 -16.280 1.00 88.50 123 GLU A O 1
ATOM 903 N N . GLY A 1 124 ? -4.377 -4.866 -17.200 1.00 87.00 124 GLY A N 1
ATOM 904 C CA . GLY A 1 124 ? -4.606 -4.458 -18.591 1.00 87.00 124 GLY A CA 1
ATOM 905 C C . GLY A 1 124 ? -3.826 -3.217 -19.039 1.00 87.00 124 GLY A C 1
ATOM 906 O O . GLY A 1 124 ? -4.129 -2.649 -20.084 1.00 87.00 124 GLY A O 1
ATOM 907 N N . LEU A 1 125 ? -2.819 -2.788 -18.272 1.00 85.69 125 LEU A N 1
ATOM 908 C CA . LEU A 1 125 ? -2.072 -1.549 -18.523 1.00 85.69 125 LEU A CA 1
ATOM 909 C C . LEU A 1 125 ? -0.968 -1.704 -19.580 1.00 85.69 125 LEU A C 1
ATOM 911 O O . LEU A 1 125 ? -0.498 -0.717 -20.143 1.00 85.69 125 LEU A O 1
ATOM 915 N N . CYS A 1 126 ? -0.520 -2.931 -19.848 1.00 81.81 126 CYS A N 1
ATOM 916 C CA . CYS A 1 126 ? 0.406 -3.223 -20.937 1.00 81.81 126 CYS A CA 1
ATOM 917 C C . CYS A 1 126 ? 0.162 -4.615 -21.528 1.00 81.81 126 CYS A C 1
ATOM 919 O O . CYS A 1 126 ? -0.483 -5.467 -20.917 1.00 81.81 126 CYS A O 1
ATOM 921 N N . ALA A 1 127 ? 0.710 -4.847 -22.722 1.00 78.25 127 ALA A N 1
ATOM 922 C CA . ALA A 1 127 ? 0.664 -6.138 -23.396 1.00 78.25 127 ALA A CA 1
ATOM 923 C C . ALA A 1 127 ? 2.069 -6.609 -23.783 1.00 78.25 127 ALA A C 1
ATOM 925 O O . ALA A 1 127 ? 2.952 -5.799 -24.084 1.00 78.25 127 ALA A O 1
ATOM 926 N N . GLY A 1 128 ? 2.236 -7.929 -23.843 1.00 80.69 128 GLY A N 1
ATOM 927 C CA . GLY A 1 128 ? 3.453 -8.569 -24.327 1.00 80.69 128 GLY A CA 1
ATOM 928 C C . GLY A 1 128 ? 4.546 -8.764 -23.278 1.00 80.69 128 GLY A C 1
ATOM 929 O O . GLY A 1 128 ? 4.362 -8.486 -22.093 1.00 80.69 128 GLY A O 1
ATOM 930 N N . ASP A 1 129 ? 5.683 -9.288 -23.728 1.00 84.88 129 ASP A N 1
ATOM 931 C CA . ASP A 1 129 ? 6.755 -9.743 -22.844 1.00 84.88 129 ASP A CA 1
ATOM 932 C C . ASP A 1 129 ? 7.681 -8.602 -22.430 1.00 84.88 129 ASP A C 1
ATOM 934 O O . ASP A 1 129 ? 8.000 -7.720 -23.232 1.00 84.88 129 ASP A O 1
ATOM 938 N N . LEU A 1 130 ? 8.158 -8.654 -21.184 1.00 87.12 130 LEU A N 1
ATOM 939 C CA . LEU A 1 130 ? 9.146 -7.720 -20.652 1.00 87.12 130 LEU A CA 1
ATOM 940 C C . LEU A 1 130 ? 10.457 -7.796 -21.447 1.00 87.12 130 LEU A C 1
ATOM 942 O O . LEU A 1 130 ? 11.110 -8.837 -21.475 1.00 87.12 130 LEU A O 1
ATOM 946 N N . VAL A 1 131 ? 10.868 -6.670 -22.030 1.00 90.75 131 VAL A N 1
ATOM 947 C CA . VAL A 1 131 ? 12.142 -6.527 -22.759 1.00 90.75 131 VAL A CA 1
ATOM 948 C C . VAL A 1 131 ? 13.165 -5.803 -21.904 1.00 90.75 131 VAL A C 1
ATOM 950 O O . VAL A 1 131 ? 14.326 -6.197 -21.834 1.00 90.75 131 VAL A O 1
ATOM 953 N N . ARG A 1 132 ? 12.732 -4.710 -21.279 1.00 92.25 132 ARG A N 1
ATOM 954 C CA . ARG A 1 132 ? 13.579 -3.830 -20.485 1.00 92.25 132 ARG A CA 1
ATOM 955 C C . ARG A 1 132 ? 12.726 -3.094 -19.469 1.00 92.25 132 ARG A C 1
ATOM 957 O O . ARG A 1 132 ? 11.545 -2.838 -19.701 1.00 92.25 132 ARG A O 1
ATOM 964 N N . ALA A 1 133 ? 13.343 -2.755 -18.350 1.00 95.56 133 ALA A N 1
ATOM 965 C CA . ALA A 1 133 ? 12.738 -1.926 -17.333 1.00 95.56 133 ALA A CA 1
ATOM 966 C C . ALA A 1 133 ? 13.752 -0.907 -16.824 1.00 95.56 133 ALA A C 1
ATOM 968 O O . ALA A 1 133 ? 14.952 -1.176 -16.726 1.00 95.56 133 ALA A O 1
ATOM 969 N N . GLU A 1 134 ? 13.242 0.270 -16.504 1.00 96.94 134 GLU A N 1
ATOM 970 C CA . GLU A 1 134 ? 13.982 1.346 -15.864 1.00 96.94 134 GLU A CA 1
ATOM 971 C C . GLU A 1 134 ? 13.190 1.806 -14.652 1.00 96.94 134 GLU A C 1
ATOM 973 O O . GLU A 1 134 ? 11.960 1.867 -14.702 1.00 96.94 134 GLU A O 1
ATOM 978 N N . ALA A 1 135 ? 13.885 2.102 -13.563 1.00 96.62 135 ALA A N 1
ATOM 979 C CA . ALA A 1 135 ? 13.271 2.519 -12.318 1.00 96.62 135 ALA A CA 1
ATOM 980 C C . ALA A 1 135 ? 13.894 3.810 -11.803 1.00 96.62 135 ALA A C 1
ATOM 982 O O . ALA A 1 135 ? 15.047 4.134 -12.097 1.00 96.62 135 ALA A O 1
ATOM 983 N N . ARG A 1 136 ? 13.100 4.526 -11.014 1.00 95.25 136 ARG A N 1
ATOM 984 C CA . ARG A 1 136 ? 13.463 5.773 -10.357 1.00 95.25 136 ARG A CA 1
ATOM 985 C C . ARG A 1 136 ? 12.879 5.788 -8.941 1.00 95.25 136 ARG A C 1
ATOM 987 O O . ARG A 1 136 ? 11.784 5.266 -8.698 1.00 95.25 136 ARG A O 1
ATOM 994 N N . GLY A 1 137 ? 13.605 6.377 -7.994 1.00 92.88 137 GLY A N 1
ATOM 995 C CA . GLY A 1 137 ? 13.083 6.638 -6.654 1.00 92.88 137 GLY A CA 1
ATOM 996 C C . GLY A 1 137 ? 12.063 7.781 -6.642 1.00 92.88 137 GLY A C 1
ATOM 997 O O . GLY A 1 137 ? 11.986 8.585 -7.565 1.00 92.88 137 GLY A O 1
ATOM 998 N N . VAL A 1 138 ? 11.280 7.890 -5.568 1.00 87.94 138 VAL A N 1
ATOM 999 C CA . VAL A 1 138 ? 10.307 8.993 -5.427 1.00 87.94 138 VAL A CA 1
ATOM 1000 C C . VAL A 1 138 ? 11.022 10.341 -5.302 1.00 87.94 138 VAL A C 1
ATOM 1002 O O . VAL A 1 138 ? 10.637 11.319 -5.936 1.00 87.94 138 VAL A O 1
ATOM 1005 N N . PHE A 1 139 ? 12.098 10.374 -4.515 1.00 87.25 139 PHE A N 1
ATOM 1006 C CA . PHE A 1 139 ? 12.859 11.590 -4.218 1.00 87.25 139 PHE A CA 1
ATOM 1007 C C . PHE A 1 139 ? 14.195 11.665 -4.963 1.00 87.25 139 PHE A C 1
ATOM 1009 O O . PHE A 1 139 ? 14.871 12.688 -4.899 1.00 87.25 139 PHE A O 1
ATOM 1016 N N . THR A 1 140 ? 14.577 10.608 -5.685 1.00 87.75 140 THR A N 1
ATOM 1017 C CA . THR A 1 140 ? 15.815 10.569 -6.467 1.00 87.75 140 THR A CA 1
ATOM 1018 C C . THR A 1 140 ? 15.492 10.708 -7.957 1.00 87.75 140 THR A C 1
ATOM 1020 O O . THR A 1 140 ? 14.628 9.996 -8.471 1.00 87.75 140 THR A O 1
ATOM 1023 N N . PRO A 1 141 ? 16.118 11.650 -8.682 1.00 86.44 141 PRO A N 1
ATOM 1024 C CA . PRO A 1 141 ? 15.908 11.806 -10.121 1.00 86.44 141 PRO A CA 1
ATOM 1025 C C . PRO A 1 141 ? 16.656 10.768 -10.962 1.00 86.44 141 PRO A C 1
ATOM 1027 O O . PRO A 1 141 ? 16.361 10.610 -12.143 1.00 86.44 141 PRO A O 1
ATOM 1030 N N . GLU A 1 142 ? 17.611 10.068 -10.356 1.00 91.88 142 GLU A N 1
ATOM 1031 C CA . GLU A 1 142 ? 18.449 9.071 -11.009 1.00 91.88 142 GLU A CA 1
ATOM 1032 C C . GLU A 1 142 ? 17.609 7.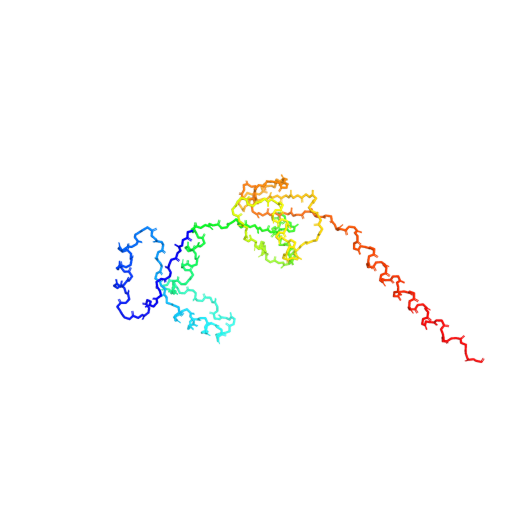906 -11.533 1.00 91.88 142 GLU A C 1
ATOM 1034 O O . GLU A 1 142 ? 16.853 7.266 -10.798 1.00 91.88 142 GLU A O 1
ATOM 1039 N N . VAL A 1 143 ? 17.761 7.638 -12.828 1.00 95.44 143 VAL A N 1
ATOM 1040 C CA . VAL A 1 143 ? 17.123 6.515 -13.507 1.00 95.44 143 VAL A CA 1
ATOM 1041 C C . VAL A 1 143 ? 18.141 5.394 -13.643 1.00 95.44 143 VAL A C 1
ATOM 1043 O O . VAL A 1 143 ? 19.226 5.593 -14.189 1.00 95.44 143 VAL A O 1
ATOM 1046 N N . ALA A 1 144 ? 17.772 4.204 -13.183 1.00 93.69 144 ALA A N 1
ATOM 1047 C CA . ALA A 1 144 ? 18.591 3.009 -13.302 1.00 93.69 144 ALA A CA 1
ATOM 1048 C C . ALA A 1 144 ? 17.887 1.955 -14.157 1.00 93.69 144 ALA A C 1
ATOM 1050 O O . ALA A 1 144 ? 16.683 1.731 -14.037 1.00 93.69 144 ALA A O 1
ATOM 1051 N N . VAL A 1 145 ? 18.657 1.262 -14.994 1.00 96.31 145 VAL A N 1
ATOM 1052 C CA . VAL A 1 145 ? 18.181 0.046 -15.662 1.00 96.31 145 VAL A CA 1
ATOM 1053 C C . VAL A 1 145 ? 18.067 -1.054 -14.615 1.00 96.31 145 VAL A C 1
ATOM 1055 O O . VAL A 1 145 ? 19.030 -1.323 -13.894 1.00 96.31 145 VAL A O 1
ATOM 1058 N N . VAL A 1 146 ? 16.904 -1.696 -14.549 1.00 96.44 146 VAL A N 1
ATOM 1059 C CA . VAL A 1 146 ? 16.624 -2.763 -13.585 1.00 96.44 146 VAL A CA 1
ATOM 1060 C C . VAL A 1 146 ? 16.445 -4.097 -14.288 1.00 96.44 146 VAL A C 1
ATOM 1062 O O . VAL A 1 146 ? 15.946 -4.185 -15.414 1.00 96.44 146 VAL A O 1
ATOM 1065 N N . ARG A 1 147 ? 16.895 -5.153 -13.620 1.00 95.19 147 ARG A N 1
ATOM 1066 C CA . ARG A 1 147 ? 16.793 -6.531 -14.091 1.00 95.19 147 ARG A CA 1
ATOM 1067 C C . ARG A 1 147 ? 15.469 -7.135 -13.657 1.00 95.19 147 ARG A C 1
ATOM 1069 O O . ARG A 1 147 ? 14.837 -6.688 -12.707 1.00 95.19 147 ARG A O 1
ATOM 1076 N N . ARG A 1 148 ? 15.079 -8.203 -14.347 1.00 95.12 148 ARG A N 1
ATOM 1077 C CA . ARG A 1 148 ? 13.841 -8.941 -14.088 1.00 95.12 148 ARG A CA 1
ATOM 1078 C C . ARG A 1 148 ? 13.712 -9.398 -12.628 1.00 95.12 148 ARG A C 1
ATOM 1080 O O . ARG A 1 148 ? 12.634 -9.263 -12.057 1.00 95.12 148 ARG A O 1
ATOM 1087 N N . ASP A 1 149 ? 14.807 -9.873 -12.043 1.00 96.56 149 ASP A N 1
ATOM 1088 C CA . ASP A 1 149 ? 14.840 -10.426 -10.683 1.00 96.56 149 ASP A CA 1
ATOM 1089 C C . ASP A 1 149 ? 15.156 -9.374 -9.608 1.00 96.56 149 ASP A C 1
ATOM 1091 O O . ASP A 1 149 ? 15.221 -9.695 -8.422 1.00 96.56 149 ASP A O 1
ATOM 1095 N N . ASP A 1 150 ? 15.354 -8.108 -9.997 1.00 96.94 150 ASP A N 1
ATOM 1096 C CA . ASP A 1 150 ? 15.584 -7.045 -9.025 1.00 96.94 150 ASP A CA 1
ATOM 1097 C C . ASP A 1 150 ? 14.318 -6.799 -8.197 1.00 96.94 150 ASP A C 1
ATOM 1099 O O . ASP A 1 150 ? 13.203 -6.738 -8.720 1.00 96.94 150 ASP A O 1
ATOM 1103 N N . VAL A 1 151 ? 14.499 -6.599 -6.893 1.00 96.56 151 VAL A N 1
ATOM 1104 C CA . VAL A 1 151 ? 13.412 -6.234 -5.981 1.00 96.56 151 VAL A CA 1
ATOM 1105 C C . VAL A 1 151 ? 13.013 -4.778 -6.216 1.00 96.56 151 VAL A C 1
ATOM 1107 O O . VAL A 1 151 ? 13.837 -3.872 -6.071 1.00 96.56 151 VAL A O 1
ATOM 1110 N N . VAL A 1 152 ? 11.730 -4.539 -6.504 1.00 95.25 152 VAL A N 1
ATOM 1111 C CA . VAL A 1 152 ? 11.200 -3.206 -6.857 1.00 95.25 152 VAL A CA 1
ATOM 1112 C C . VAL A 1 152 ? 11.500 -2.175 -5.768 1.00 95.25 152 VAL A C 1
ATOM 1114 O O . VAL A 1 152 ? 12.043 -1.107 -6.046 1.00 95.25 152 VAL A O 1
ATOM 1117 N N . ALA A 1 153 ? 11.231 -2.527 -4.507 1.00 91.19 153 ALA A N 1
ATOM 1118 C CA . ALA A 1 153 ? 11.447 -1.640 -3.363 1.00 91.19 153 ALA A CA 1
ATOM 1119 C C . ALA A 1 153 ? 12.909 -1.177 -3.210 1.00 91.19 153 ALA A C 1
ATOM 1121 O O . ALA A 1 153 ? 13.149 -0.097 -2.682 1.00 91.19 153 ALA A O 1
ATOM 1122 N N . ALA A 1 154 ? 13.877 -1.979 -3.667 1.00 91.31 154 ALA A N 1
ATOM 1123 C CA . ALA A 1 154 ? 15.300 -1.671 -3.544 1.00 91.31 154 ALA A CA 1
ATOM 1124 C C . ALA A 1 154 ? 15.823 -0.772 -4.676 1.00 91.31 154 ALA A C 1
ATOM 1126 O O . ALA A 1 154 ? 16.838 -0.103 -4.501 1.00 91.31 154 ALA A O 1
ATOM 1127 N N . LYS A 1 155 ? 15.170 -0.779 -5.844 1.00 92.31 155 LYS A N 1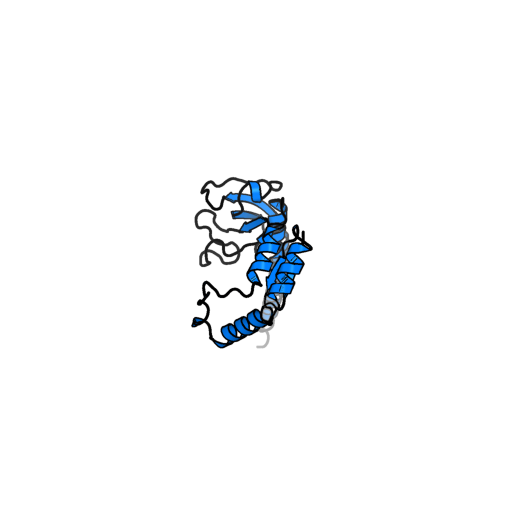
ATOM 1128 C CA . LYS A 1 155 ? 15.620 -0.029 -7.028 1.00 92.31 155 LYS A CA 1
ATOM 1129 C C . LYS A 1 155 ? 14.859 1.268 -7.254 1.00 92.31 155 LYS A C 1
ATOM 1131 O O . LYS A 1 155 ? 15.424 2.217 -7.785 1.00 92.31 155 LYS A O 1
ATOM 1136 N N . GLY A 1 156 ? 13.594 1.311 -6.858 1.00 92.06 156 GLY A N 1
ATOM 1137 C CA . GLY A 1 156 ? 12.741 2.471 -7.049 1.00 92.06 156 GLY A CA 1
ATOM 1138 C C . GLY A 1 156 ? 11.315 2.040 -7.377 1.00 92.06 156 GLY A C 1
ATOM 1139 O O . GLY A 1 156 ? 11.123 1.176 -8.232 1.00 92.06 156 GLY A O 1
ATOM 1140 N N . PRO A 1 157 ? 10.302 2.625 -6.719 1.00 93.69 157 PRO A N 1
ATOM 1141 C CA . PRO A 1 157 ? 8.920 2.222 -6.922 1.00 93.69 157 PRO A CA 1
ATOM 1142 C C . PRO A 1 157 ? 8.337 2.749 -8.238 1.00 93.69 157 PRO A C 1
ATOM 1144 O O . PRO A 1 157 ? 7.309 2.246 -8.672 1.00 93.69 157 PRO A O 1
ATOM 1147 N N . ILE A 1 158 ? 8.947 3.749 -8.883 1.00 96.12 158 ILE A N 1
ATOM 1148 C CA . ILE A 1 158 ? 8.457 4.307 -10.148 1.00 96.12 158 ILE A CA 1
ATOM 1149 C C . ILE A 1 158 ? 9.161 3.573 -11.281 1.00 96.12 158 ILE A C 1
ATOM 1151 O O . ILE A 1 158 ? 10.375 3.707 -11.434 1.00 96.12 158 ILE A O 1
ATOM 1155 N N . VAL A 1 159 ? 8.416 2.788 -12.057 1.00 95.69 159 VAL A N 1
ATOM 1156 C CA . VAL A 1 159 ? 8.997 1.851 -13.023 1.00 95.69 159 VAL A CA 1
ATOM 1157 C C . VAL A 1 159 ? 8.393 2.066 -14.403 1.00 95.69 159 VAL A C 1
ATOM 1159 O O . VAL A 1 159 ? 7.176 2.018 -14.584 1.00 95.69 159 VAL A O 1
ATOM 1162 N N . ARG A 1 160 ? 9.264 2.247 -15.396 1.00 95.00 160 ARG A N 1
ATOM 1163 C CA . ARG A 1 160 ? 8.912 2.252 -16.813 1.00 95.00 160 ARG A CA 1
ATOM 1164 C C . ARG A 1 160 ? 9.231 0.898 -17.421 1.00 95.00 160 ARG A C 1
ATOM 1166 O O . ARG A 1 160 ? 10.387 0.474 -17.441 1.00 95.00 160 ARG A O 1
ATOM 1173 N N . LEU A 1 161 ? 8.201 0.239 -17.941 1.00 93.12 161 LEU A N 1
ATOM 1174 C CA . LEU A 1 161 ? 8.320 -1.042 -18.630 1.00 93.12 161 LEU A CA 1
ATOM 1175 C C . LEU A 1 161 ? 8.382 -0.826 -20.139 1.00 93.12 161 LEU A C 1
ATOM 1177 O O . LEU A 1 161 ? 7.615 -0.052 -20.704 1.00 93.12 161 LEU A O 1
ATOM 1181 N N . GLN A 1 162 ? 9.271 -1.558 -20.795 1.00 90.56 162 GLN A N 1
ATOM 1182 C CA . GLN A 1 162 ? 9.313 -1.686 -22.243 1.00 90.56 162 GLN A CA 1
ATOM 1183 C C . GLN A 1 162 ? 8.979 -3.132 -22.589 1.00 90.56 162 GLN A C 1
ATOM 1185 O O . GLN A 1 162 ? 9.696 -4.054 -22.184 1.00 90.56 162 GLN A O 1
ATOM 1190 N N . THR A 1 163 ? 7.884 -3.331 -23.320 1.00 85.62 163 THR A N 1
ATOM 1191 C CA . THR A 1 163 ? 7.411 -4.658 -23.719 1.00 85.62 163 THR A CA 1
ATOM 1192 C C . THR A 1 163 ? 7.478 -4.845 -25.232 1.00 85.62 163 THR A C 1
ATOM 1194 O O . THR A 1 163 ? 7.387 -3.895 -26.011 1.00 85.62 163 THR A O 1
ATOM 1197 N N . ARG A 1 164 ? 7.658 -6.092 -25.673 1.00 80.50 164 ARG A N 1
ATOM 1198 C CA . ARG A 1 164 ? 7.483 -6.483 -27.077 1.00 80.50 164 ARG A CA 1
ATOM 1199 C C . ARG A 1 164 ? 6.036 -6.893 -27.267 1.00 80.50 164 ARG A C 1
ATOM 1201 O O . ARG A 1 164 ? 5.584 -7.816 -26.598 1.00 80.50 164 ARG A O 1
ATOM 1208 N N . ARG A 1 165 ? 5.326 -6.266 -28.209 1.00 59.53 165 ARG A N 1
ATOM 1209 C CA . ARG A 1 165 ? 4.005 -6.744 -28.641 1.00 59.53 165 ARG A CA 1
ATOM 1210 C C . ARG A 1 165 ? 4.146 -8.212 -29.067 1.00 59.53 165 ARG A C 1
ATOM 1212 O O . ARG A 1 165 ? 5.000 -8.519 -29.900 1.00 59.53 165 ARG A O 1
ATOM 1219 N N . ALA A 1 166 ? 3.369 -9.116 -28.470 1.00 48.44 166 ALA A N 1
ATOM 1220 C CA . ALA A 1 166 ? 3.437 -10.535 -28.801 1.00 48.44 166 ALA A CA 1
ATOM 1221 C C . ALA A 1 166 ? 3.098 -10.720 -30.291 1.00 48.44 166 ALA A C 1
ATOM 1223 O O . ALA A 1 166 ? 1.986 -10.434 -30.732 1.00 48.44 166 ALA A O 1
ATOM 1224 N N . ALA A 1 167 ? 4.076 -11.176 -31.076 1.00 40.53 167 ALA A N 1
ATOM 1225 C CA . ALA A 1 167 ? 4.029 -11.193 -32.540 1.00 40.53 167 ALA A CA 1
ATOM 1226 C C . ALA A 1 167 ? 2.902 -12.056 -33.151 1.00 40.53 167 ALA A C 1
ATOM 1228 O O . ALA A 1 167 ? 2.651 -11.971 -34.350 1.00 40.53 167 ALA A O 1
ATOM 1229 N N . TRP A 1 168 ? 2.211 -12.887 -32.364 1.00 43.34 168 TRP A N 1
ATOM 1230 C CA . TRP A 1 168 ? 1.187 -13.804 -32.877 1.00 43.34 168 TRP A CA 1
ATOM 1231 C C . TRP A 1 168 ? -0.208 -13.185 -33.055 1.00 43.34 168 TRP A C 1
ATOM 1233 O O . TRP A 1 168 ? -1.001 -13.718 -33.828 1.00 43.34 168 TRP A O 1
ATOM 1243 N N . GLN A 1 169 ? -0.501 -12.035 -32.435 1.00 41.09 169 GLN A N 1
ATOM 1244 C CA . GLN A 1 169 ? -1.798 -11.352 -32.603 1.00 41.09 169 GLN A CA 1
ATOM 1245 C C . GLN A 1 169 ? -1.934 -10.645 -33.963 1.00 41.09 169 GLN A C 1
ATOM 1247 O O . GLN A 1 169 ? -3.037 -10.533 -34.485 1.00 41.09 169 GLN A O 1
ATOM 1252 N N . GLY A 1 170 ? -0.815 -10.301 -34.614 1.00 35.91 170 GLY A N 1
ATOM 1253 C CA . GLY A 1 170 ? -0.831 -9.743 -35.971 1.00 35.91 170 GLY A CA 1
ATOM 1254 C C . GLY A 1 170 ? -1.287 -10.730 -37.053 1.00 35.91 170 GLY A C 1
ATOM 1255 O O . GLY A 1 170 ? -1.669 -10.297 -38.133 1.00 35.91 170 GLY A O 1
ATOM 1256 N N . ARG A 1 171 ? -1.285 -12.050 -36.793 1.00 38.66 171 ARG A N 1
ATOM 1257 C CA . ARG A 1 171 ? -1.844 -13.042 -37.735 1.00 38.66 171 ARG A CA 1
ATOM 1258 C C . ARG A 1 171 ? -3.345 -13.235 -37.579 1.00 38.66 171 ARG A C 1
ATOM 1260 O O . ARG A 1 171 ? -3.987 -13.537 -38.575 1.00 38.66 171 ARG A O 1
ATOM 1267 N N . ALA A 1 172 ? -3.887 -13.071 -36.373 1.00 39.19 172 ALA A N 1
ATOM 1268 C CA . ALA A 1 172 ? -5.322 -13.197 -36.139 1.00 39.19 172 ALA A CA 1
ATOM 1269 C C . ALA A 1 172 ? -6.072 -11.995 -36.734 1.00 39.19 172 ALA A C 1
ATOM 1271 O O . ALA A 1 172 ? -6.977 -12.189 -37.537 1.00 39.19 172 ALA A O 1
ATOM 1272 N N . GLU A 1 173 ? -5.602 -10.772 -36.464 1.00 38.78 173 GLU A N 1
ATOM 1273 C CA . GLU A 1 173 ? -6.196 -9.547 -37.021 1.00 38.78 173 GLU A CA 1
ATOM 1274 C C . GLU A 1 173 ? -6.011 -9.452 -38.548 1.00 38.78 173 GLU A C 1
ATOM 1276 O O . GLU A 1 173 ? -6.933 -9.054 -39.254 1.00 38.78 173 GLU A O 1
ATOM 1281 N N . ALA A 1 174 ? -4.864 -9.882 -39.096 1.00 44.69 174 ALA A N 1
ATOM 1282 C CA . ALA A 1 174 ? -4.656 -9.907 -40.548 1.00 44.69 174 ALA A CA 1
ATOM 1283 C C . ALA A 1 174 ? -5.465 -11.009 -41.259 1.00 44.69 174 ALA A C 1
ATOM 1285 O O . ALA A 1 174 ? -5.860 -10.818 -42.408 1.00 44.69 174 ALA A O 1
ATOM 1286 N N . ALA A 1 175 ? -5.723 -12.149 -40.606 1.00 48.69 175 ALA A N 1
ATOM 1287 C CA . ALA A 1 175 ? -6.580 -13.201 -41.155 1.00 48.69 175 ALA A CA 1
ATOM 1288 C C . ALA A 1 175 ? -8.060 -12.790 -41.140 1.00 48.69 175 ALA A C 1
ATOM 1290 O O . ALA A 1 175 ? -8.753 -13.007 -42.130 1.00 48.69 175 ALA A O 1
ATOM 1291 N N . GLU A 1 176 ? -8.516 -12.133 -40.072 1.00 50.25 176 GLU A N 1
ATOM 1292 C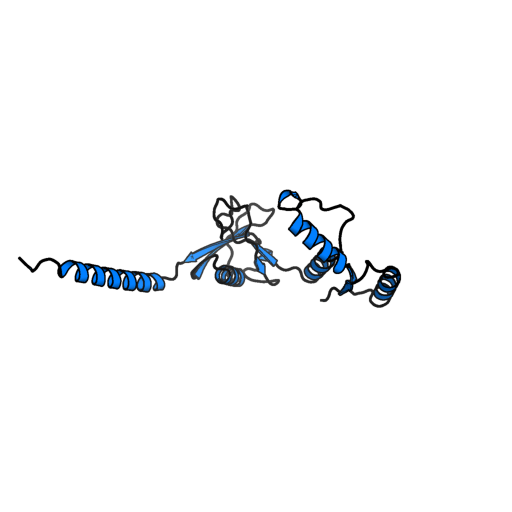 CA . GLU A 1 176 ? -9.885 -11.620 -39.944 1.00 50.25 176 GLU A CA 1
ATOM 1293 C C . GLU A 1 176 ? -10.150 -10.474 -40.938 1.00 50.25 176 GLU A C 1
ATOM 1295 O O . GLU A 1 176 ? -11.141 -10.499 -41.668 1.00 50.25 176 GLU A O 1
ATOM 1300 N N . GLN A 1 177 ? -9.196 -9.546 -41.093 1.00 53.34 177 GLN A N 1
ATOM 1301 C CA . GLN A 1 177 ? -9.273 -8.478 -42.097 1.00 53.34 177 GLN A CA 1
ATOM 1302 C C . GLN A 1 177 ? -9.177 -9.009 -43.536 1.00 53.34 177 GLN A C 1
ATOM 1304 O O . GLN A 1 177 ? -9.853 -8.488 -44.424 1.00 53.34 177 GLN A O 1
ATOM 1309 N N . ALA A 1 178 ? -8.383 -10.056 -43.797 1.00 55.22 178 ALA A N 1
ATOM 1310 C CA . ALA A 1 178 ? -8.321 -10.697 -45.114 1.00 55.22 178 ALA A CA 1
ATOM 1311 C C . ALA A 1 178 ? -9.615 -11.459 -45.457 1.00 55.22 178 ALA A C 1
ATOM 1313 O O . ALA A 1 178 ? -10.044 -11.446 -46.616 1.00 55.22 178 ALA A O 1
ATOM 1314 N N . GLU A 1 179 ? -10.263 -12.086 -44.470 1.00 54.12 179 GLU A N 1
ATOM 1315 C CA . GLU A 1 179 ? -11.551 -12.759 -44.657 1.00 54.12 179 GLU A CA 1
ATOM 1316 C C . GLU A 1 179 ? -12.685 -11.746 -44.898 1.00 54.12 179 GLU A C 1
ATOM 1318 O O . GLU A 1 179 ? -13.520 -11.943 -45.787 1.00 54.12 179 GLU A O 1
ATOM 1323 N N . GLU A 1 180 ? -12.675 -10.609 -44.197 1.00 55.03 180 GLU A N 1
ATOM 1324 C CA . GLU A 1 180 ? -13.632 -9.517 -44.401 1.00 55.03 180 GLU A CA 1
ATOM 1325 C C . GLU A 1 180 ? -13.449 -8.827 -45.768 1.00 55.03 180 GLU A C 1
ATOM 1327 O O . GLU A 1 180 ? -14.427 -8.599 -46.489 1.00 55.03 180 GLU A O 1
ATOM 1332 N N . HIS A 1 181 ? -12.205 -8.607 -46.212 1.00 55.59 181 HIS A N 1
ATOM 1333 C CA . HIS A 1 181 ? -11.916 -8.070 -47.550 1.00 55.59 181 HIS A CA 1
ATOM 1334 C C . HIS A 1 181 ? -12.332 -9.036 -48.677 1.00 55.59 181 HIS A C 1
ATOM 1336 O O . HIS A 1 181 ? -12.821 -8.606 -49.730 1.00 55.59 181 HIS A O 1
ATOM 1342 N N . GLN A 1 182 ? -12.211 -10.354 -48.463 1.00 55.53 182 GLN A N 1
ATOM 1343 C CA . GLN A 1 182 ? -12.717 -11.368 -49.399 1.00 55.53 182 GLN A CA 1
ATOM 1344 C C . GLN A 1 182 ? -14.250 -11.464 -49.417 1.00 55.53 182 GLN A C 1
ATOM 1346 O O . GLN A 1 182 ? -14.833 -11.735 -50.472 1.00 55.53 182 GLN A O 1
ATOM 1351 N N . ARG A 1 183 ? -14.933 -11.219 -48.291 1.00 56.78 183 ARG A N 1
ATOM 1352 C CA . ARG A 1 183 ? -16.405 -11.135 -48.248 1.00 56.78 183 ARG A CA 1
ATOM 1353 C C . ARG A 1 183 ? -16.923 -9.867 -48.936 1.00 56.78 183 ARG A C 1
ATOM 1355 O O . ARG A 1 183 ? -17.881 -9.951 -49.706 1.00 56.78 183 ARG A O 1
ATOM 1362 N N . GLY A 1 184 ? -16.254 -8.727 -48.750 1.00 54.28 184 GLY A N 1
ATOM 1363 C CA . GLY A 1 184 ? -16.608 -7.454 -49.392 1.00 54.28 184 GLY A CA 1
ATOM 1364 C C . GLY A 1 184 ? -16.433 -7.456 -50.916 1.00 54.28 184 GLY A C 1
ATOM 1365 O O . GLY A 1 184 ? -17.301 -6.985 -51.654 1.00 54.28 184 GLY A O 1
ATOM 1366 N N . THR A 1 185 ? -15.357 -8.064 -51.422 1.00 56.78 185 THR A N 1
ATOM 1367 C CA . THR A 1 185 ? -15.103 -8.165 -52.874 1.00 56.78 185 THR A CA 1
ATOM 1368 C C . THR A 1 185 ? -16.071 -9.117 -53.586 1.00 56.78 185 THR A C 1
ATOM 1370 O O . THR A 1 185 ? -16.531 -8.810 -54.688 1.00 56.78 185 THR A O 1
ATOM 1373 N N . LYS A 1 186 ? -16.484 -10.221 -52.946 1.00 54.12 186 LYS A N 1
ATOM 1374 C CA . LYS A 1 186 ? -17.507 -11.137 -53.494 1.00 54.12 186 LYS A CA 1
ATOM 1375 C C . LYS A 1 186 ? -18.920 -10.533 -53.510 1.00 54.12 186 LYS A C 1
ATOM 1377 O O . LYS A 1 186 ? -19.702 -10.863 -54.401 1.00 54.12 186 LYS A O 1
ATOM 1382 N N . ALA A 1 187 ? -19.243 -9.627 -52.583 1.00 51.84 187 ALA A N 1
ATOM 1383 C CA . ALA A 1 187 ? -20.528 -8.921 -52.560 1.00 51.84 187 ALA A CA 1
ATOM 1384 C C . ALA A 1 187 ? -20.647 -7.849 -53.665 1.00 51.84 187 ALA A C 1
ATOM 1386 O O . ALA A 1 187 ? -21.733 -7.635 -54.205 1.00 51.84 187 ALA A O 1
ATOM 1387 N N . CYS A 1 188 ? -19.532 -7.220 -54.058 1.00 47.69 188 CYS A N 1
ATOM 1388 C CA . CYS A 1 188 ? -19.505 -6.194 -55.108 1.00 47.69 188 CYS A CA 1
ATOM 1389 C C . CYS A 1 188 ? -19.630 -6.781 -56.536 1.00 47.69 188 CYS A C 1
ATOM 1391 O O . CYS A 1 188 ? -20.193 -6.149 -57.430 1.00 47.69 188 CYS A O 1
ATOM 1393 N N . GLY A 1 189 ? -19.194 -8.029 -56.754 1.00 47.34 189 GLY A N 1
ATOM 1394 C CA . GLY A 1 189 ? -19.216 -8.688 -58.070 1.00 47.34 189 GLY A CA 1
ATOM 1395 C C . GLY A 1 189 ? -20.587 -9.170 -58.575 1.00 47.34 189 GLY A C 1
ATOM 1396 O O . GLY A 1 189 ? -20.707 -9.509 -59.749 1.00 47.34 189 GLY A O 1
ATOM 1397 N N . ARG A 1 190 ? -21.638 -9.198 -57.739 1.00 47.78 190 ARG A N 1
ATOM 1398 C CA . ARG A 1 190 ? -22.967 -9.738 -58.118 1.00 47.78 190 ARG A CA 1
ATOM 1399 C C . ARG A 1 190 ? -23.969 -8.711 -58.665 1.00 47.78 190 ARG A C 1
ATOM 1401 O O . ARG A 1 190 ? -25.073 -9.096 -59.026 1.00 47.78 190 ARG A O 1
ATOM 1408 N N . ARG A 1 191 ? -23.613 -7.422 -58.756 1.00 48.62 191 ARG A N 1
ATOM 1409 C CA . ARG A 1 191 ? -24.530 -6.330 -59.166 1.00 48.62 191 ARG A CA 1
ATOM 1410 C C . ARG A 1 191 ? -24.329 -5.792 -60.590 1.00 48.62 191 ARG A C 1
ATOM 1412 O O . ARG A 1 191 ? -24.800 -4.702 -60.896 1.00 48.62 191 ARG A O 1
ATOM 1419 N N . ARG A 1 192 ? -23.637 -6.526 -61.468 1.00 48.41 192 ARG A N 1
ATOM 1420 C CA . ARG A 1 192 ? -23.396 -6.109 -62.864 1.00 48.41 192 ARG A CA 1
ATOM 1421 C C . ARG A 1 192 ? -23.692 -7.206 -63.893 1.00 48.41 192 ARG A C 1
ATOM 1423 O O . ARG A 1 192 ? -22.871 -7.430 -64.764 1.00 48.41 192 ARG A O 1
ATOM 1430 N N . GLN A 1 193 ? -24.832 -7.892 -63.808 1.00 49.34 193 GLN A N 1
ATOM 1431 C CA . GLN A 1 193 ? -25.366 -8.688 -64.929 1.00 49.34 193 GLN A CA 1
ATOM 1432 C C . GLN A 1 193 ? -26.898 -8.757 -64.854 1.00 49.34 193 GLN A C 1
ATOM 1434 O O . GLN A 1 193 ? -27.454 -9.758 -64.429 1.00 49.34 193 GLN A O 1
ATOM 1439 N N . THR A 1 194 ? -27.569 -7.673 -65.240 1.00 46.19 194 THR A N 1
ATOM 1440 C CA . THR A 1 194 ? -28.947 -7.682 -65.767 1.00 46.19 194 THR A CA 1
ATOM 1441 C C . THR A 1 194 ? -29.120 -6.383 -66.544 1.00 46.19 194 THR A C 1
ATOM 1443 O O . THR A 1 194 ? -29.381 -5.334 -65.952 1.00 46.19 194 THR A O 1
ATOM 1446 N N . GLY A 1 195 ? -28.883 -6.465 -67.846 1.00 37.44 195 GLY A N 1
ATOM 1447 C CA . GLY A 1 195 ? -29.175 -5.463 -68.860 1.00 37.44 195 GLY A CA 1
ATOM 1448 C C . GLY A 1 195 ? -29.467 -6.216 -70.141 1.00 37.44 195 GLY A C 1
ATOM 1449 O O . GLY A 1 195 ? -28.660 -7.127 -70.436 1.00 37.44 195 GLY A O 1
#

Secondary structure (DSSP, 8-state):
--EEEEE-TTSTTHHHHHHHHHHH-TTSEEEEE-HHHHHHHHHHHHHS-GGGTT---TT---SHHHHHHHHHHTS--EEEEEEEETTTTEETTTBTTSPTT---EEEPTT-BHHHHHHHHHHTTS--SEEEEEEEE-SS---EEEE-TTSBHHHH-SEEEEEEE--TTHHHHHHHHHHHHHHHHHHHHTTSS---

Sequence (195 aa):
PVAVALNKVDVPGATRHVEEARAQYPSRVLVPVSARSEVERLRAHASAGADGARSYSPDGSTGTLDVLSAAVALRPPTLAFPSSDLATLASLGRGADAARLFDCLLLRPLSTVADFCEAVRREGLCAGDLVRAEARGVFTPEVAVVRRDDVVAAKGPIVRLQTRRAAWQGRAEAAEQAEEHQRGTKACGRRRQTG

Organism: Emiliania huxleyi (NCBI:txid2903)

Radius of gyration: 26.74 Å; chains: 1; bounding box: 48×34×99 Å